Protein AF-A0A357F1V2-F1 (afdb_monomer_lite)

Radius of gyration: 38.4 Å; chains: 1; bounding box: 75×59×125 Å

pLDDT: mean 77.42, std 19.83, range [32.62, 97.44]

Secondary structure (DSSP, 8-state):
--------------TTTTTHHHHHTSSS---------PPPPP-PPP--PPPP------SSPPPPPTT-PPP-PPPPPSS-TT--TT------HHHHHHHHHHH-HHHHHHHHHHHHHHHHHHHHHGGGSPEEEEEEEEEEEEEE---TTS--SSSEEEEEEEEEEEEEEEE-SSTT-EEEEEEEEEEEEE--TT-SS-SB--EEEEEEEE--SSTTSS--HHHHHHHHHHHHHHHHHHHHHHHHHHHH-

Foldseek 3Di:
DDDDDDPDDDDDDDPPVPVVVVVVVPPPDDDDDDDDDDDPDDPDDDPPPPPPDPPPDPPDDDPDPVDDDDDPDPDPDPPDPPDDPPDDDDDDLVRVLVVLCVPDVVLVVLVVQLVVLVVQLVVLVCQQPKDKDKDWDKDWDWAFDPDPQQQDDPRIKIKIKTKIKIKIWGFDPAQGKIWIKMKIWMFMAMSRRPPPDGGDIDIDIDIDMGGDDPPCRVPDPSVVSSVVSVVSSVVSVVVSVVVSVVSSD

Structure (mmCIF, N/CA/C/O backbone):
data_AF-A0A357F1V2-F1
#
_entry.id   AF-A0A357F1V2-F1
#
loop_
_atom_site.group_PDB
_atom_site.id
_atom_site.type_symbol
_atom_site.label_atom_id
_atom_site.label_alt_id
_atom_site.label_comp_id
_atom_site.label_asym_id
_atom_site.label_entity_id
_atom_site.label_seq_id
_atom_site.pdbx_PDB_ins_code
_atom_site.Cartn_x
_atom_site.Cartn_y
_atom_site.Cartn_z
_atom_site.occupancy
_atom_site.B_iso_or_equiv
_atom_site.auth_seq_id
_atom_site.auth_comp_id
_atom_site.auth_asym_id
_atom_site.auth_atom_id
_atom_site.pdbx_PDB_model_num
ATOM 1 N N . MET A 1 1 ? 0.095 28.019 -43.924 1.00 42.03 1 MET A N 1
ATOM 2 C CA . MET A 1 1 ? 0.275 26.608 -43.523 1.00 42.03 1 MET A CA 1
ATOM 3 C C . MET A 1 1 ? -0.212 26.473 -42.080 1.00 42.03 1 MET A C 1
ATOM 5 O O . MET A 1 1 ? 0.588 26.512 -41.161 1.00 42.03 1 MET A O 1
ATOM 9 N N . VAL A 1 2 ? -1.536 26.473 -41.878 1.00 40.53 2 VAL A N 1
ATOM 10 C CA . VAL A 1 2 ? -2.189 26.412 -40.556 1.00 40.53 2 VAL A CA 1
ATOM 11 C C . VAL A 1 2 ? -3.524 25.678 -40.736 1.00 40.53 2 VAL A C 1
ATOM 13 O O . VAL A 1 2 ? -4.413 26.192 -41.403 1.00 40.53 2 VAL A O 1
ATOM 16 N N . TYR A 1 3 ? -3.649 24.481 -40.173 1.00 37.38 3 TYR A N 1
ATOM 17 C CA . TYR A 1 3 ? -4.908 23.755 -39.941 1.00 37.38 3 TYR A CA 1
ATOM 18 C C . TYR A 1 3 ? -4.890 23.480 -38.426 1.00 37.38 3 TYR A C 1
ATOM 20 O O . TYR A 1 3 ? -3.927 22.889 -37.957 1.00 37.38 3 TYR A O 1
ATOM 28 N N . SER A 1 4 ? -5.761 23.981 -37.543 1.00 43.91 4 SER A N 1
ATOM 29 C CA . SER A 1 4 ? -7.217 24.181 -37.575 1.00 43.91 4 SER A CA 1
ATOM 30 C C . SER A 1 4 ? -7.981 22.944 -38.040 1.00 43.91 4 SER A C 1
ATOM 32 O O . SER A 1 4 ? -8.319 22.822 -39.212 1.00 43.91 4 SER A O 1
ATOM 34 N N . SER A 1 5 ? -8.231 22.004 -37.128 1.00 41.50 5 SER A N 1
ATOM 35 C CA . SER A 1 5 ? -9.533 21.338 -36.947 1.00 41.50 5 SER A CA 1
ATOM 36 C C . SER A 1 5 ? -9.419 20.204 -35.92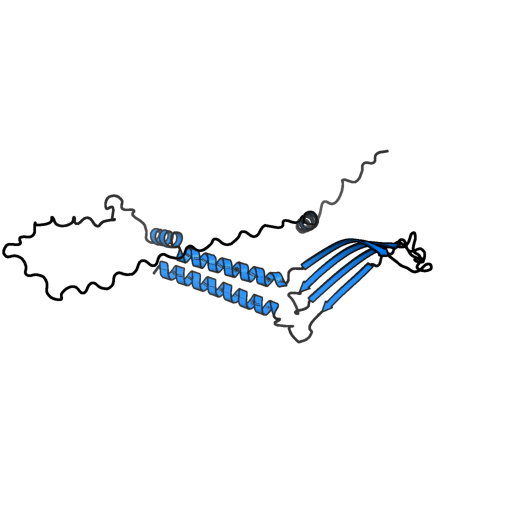2 1.00 41.50 5 SER A C 1
ATOM 38 O O . SER A 1 5 ? -8.334 19.687 -35.684 1.00 41.50 5 SER A O 1
ATOM 40 N N . LEU A 1 6 ? -10.569 19.821 -35.355 1.00 42.22 6 LEU A N 1
ATOM 41 C CA . LEU A 1 6 ? -10.815 18.699 -34.431 1.00 42.22 6 LEU A CA 1
ATOM 42 C C . LEU A 1 6 ? -10.840 19.019 -32.924 1.00 42.22 6 LEU A C 1
ATOM 44 O O . LEU A 1 6 ? -10.509 18.192 -32.085 1.00 42.22 6 LEU A O 1
ATOM 48 N N . LEU A 1 7 ? -11.413 20.174 -32.572 1.00 45.59 7 LEU A N 1
ATOM 49 C CA . LEU A 1 7 ? -12.334 20.256 -31.430 1.00 45.59 7 LEU A CA 1
ATOM 50 C C . LEU A 1 7 ? -13.758 20.048 -31.955 1.00 45.59 7 LEU A C 1
ATOM 52 O O . LEU A 1 7 ? -14.403 21.007 -32.374 1.00 45.59 7 LEU A O 1
ATOM 56 N N . ARG A 1 8 ? -14.234 18.799 -31.974 1.00 40.38 8 ARG A N 1
ATOM 57 C CA . ARG A 1 8 ? -15.660 18.446 -31.867 1.00 40.38 8 ARG A CA 1
ATOM 58 C C . ARG A 1 8 ? -15.818 16.930 -31.808 1.00 40.38 8 ARG A C 1
ATOM 60 O O . ARG A 1 8 ? -15.240 16.212 -32.613 1.00 40.38 8 ARG A O 1
ATOM 67 N N . ASN A 1 9 ? -16.730 16.532 -30.926 1.00 35.47 9 ASN A N 1
ATOM 68 C CA . ASN A 1 9 ? -17.443 15.259 -30.883 1.00 35.47 9 ASN A CA 1
ATOM 69 C C . ASN A 1 9 ? -16.865 14.173 -29.959 1.00 35.47 9 ASN A C 1
ATOM 71 O O . ASN A 1 9 ? -16.081 13.343 -30.387 1.00 35.47 9 ASN A O 1
ATOM 75 N N . THR A 1 10 ? -17.327 14.188 -28.703 1.00 41.84 10 THR A N 1
ATOM 76 C CA . THR A 1 10 ? -17.970 13.046 -28.013 1.00 41.84 10 THR A CA 1
ATOM 77 C C . THR A 1 10 ? -18.583 13.572 -26.711 1.00 41.84 10 THR A C 1
ATOM 79 O O . THR A 1 10 ? -17.999 13.492 -25.632 1.00 41.84 10 THR A O 1
ATOM 82 N N . LEU A 1 11 ? -19.766 14.180 -26.835 1.00 43.84 11 LEU A N 1
ATOM 83 C CA . LEU A 1 11 ? -20.767 14.151 -25.769 1.00 43.84 11 LEU A CA 1
ATOM 84 C C . LEU A 1 11 ? -21.383 12.737 -25.794 1.00 43.84 11 LEU A C 1
ATOM 86 O O . LEU A 1 11 ? -21.492 12.168 -26.875 1.00 43.84 11 LEU A O 1
ATOM 90 N N . PHE A 1 12 ? -21.809 12.227 -24.635 1.00 38.00 12 PHE A N 1
ATOM 91 C CA . PHE A 1 12 ? -22.335 10.874 -24.354 1.00 38.00 12 PHE A CA 1
ATOM 92 C C . PHE A 1 12 ? -21.296 9.809 -23.975 1.00 38.00 12 PHE A C 1
ATOM 94 O O . PHE A 1 12 ? -20.810 9.067 -24.817 1.00 38.00 12 PHE A O 1
ATOM 101 N N . ALA A 1 13 ? -21.032 9.681 -22.669 1.00 34.50 13 ALA A N 1
ATOM 102 C CA . ALA A 1 13 ? -21.352 8.471 -21.897 1.00 34.50 13 ALA A CA 1
ATOM 103 C C . ALA A 1 13 ? -20.704 8.518 -20.502 1.00 34.50 13 ALA A C 1
ATOM 105 O O . ALA A 1 13 ? -19.492 8.641 -20.378 1.00 34.50 13 ALA A O 1
ATOM 106 N N . GLY A 1 14 ? -21.527 8.336 -19.465 1.00 32.62 14 GLY A N 1
ATOM 107 C CA . GLY A 1 14 ? -21.141 7.629 -18.243 1.00 32.62 14 GLY A CA 1
ATOM 108 C C . GLY A 1 14 ? -20.226 8.352 -17.252 1.00 32.62 14 GLY A C 1
ATOM 109 O O . GLY A 1 14 ? -19.086 8.709 -17.527 1.00 32.62 14 GLY A O 1
ATOM 110 N N . HIS A 1 15 ? -20.702 8.446 -16.014 1.00 48.81 15 HIS A N 1
ATOM 111 C CA . HIS A 1 15 ? -20.040 9.010 -14.832 1.00 48.81 15 HIS A CA 1
ATOM 112 C C . HIS A 1 15 ? -18.683 8.351 -14.447 1.00 48.81 15 HIS A C 1
ATOM 114 O O . HIS A 1 15 ? -18.065 8.731 -13.453 1.00 48.81 15 HIS A O 1
ATOM 120 N N . THR A 1 16 ? -18.200 7.391 -15.235 1.00 47.22 16 THR A N 1
ATOM 121 C CA . THR A 1 16 ? -16.986 6.580 -15.061 1.00 47.22 16 THR A CA 1
ATOM 122 C C . THR A 1 16 ? -15.725 7.170 -15.708 1.00 47.22 16 THR A C 1
ATOM 124 O O . THR A 1 16 ? -14.625 6.725 -15.397 1.00 47.22 16 THR A O 1
ATOM 127 N N . GLY A 1 17 ? -15.838 8.203 -16.551 1.00 38.59 17 GLY A N 1
ATOM 128 C CA . GLY A 1 17 ? -14.686 8.820 -17.235 1.00 38.59 17 GLY A CA 1
ATOM 129 C C . GLY A 1 17 ? -13.849 9.793 -16.391 1.00 38.59 17 GLY A C 1
ATOM 130 O O . GLY A 1 17 ? -12.756 10.181 -16.795 1.00 38.59 17 GLY A O 1
ATOM 131 N N . ARG A 1 18 ? -14.325 10.196 -15.205 1.00 44.50 18 ARG A N 1
ATOM 132 C CA . ARG A 1 18 ? -13.647 11.214 -14.375 1.00 44.50 18 ARG A CA 1
ATOM 133 C C . ARG A 1 18 ? -12.531 10.661 -13.481 1.00 44.50 18 ARG A C 1
ATOM 135 O O . ARG A 1 18 ? -11.679 11.429 -13.055 1.00 44.50 18 ARG A O 1
ATOM 142 N N . PHE A 1 19 ? -12.490 9.349 -13.244 1.00 40.72 19 PHE A N 1
ATOM 143 C CA . PHE A 1 19 ? -11.453 8.719 -12.412 1.00 40.72 19 PHE A CA 1
ATOM 144 C C . PHE A 1 19 ? -10.166 8.381 -13.177 1.00 40.72 19 PHE A C 1
ATOM 146 O O . PHE A 1 19 ? -9.096 8.310 -12.580 1.00 40.72 19 PHE A O 1
ATOM 153 N N . LEU A 1 20 ? -10.245 8.223 -14.500 1.00 41.66 20 LEU A N 1
ATOM 154 C CA . LEU A 1 20 ? -9.112 7.787 -15.322 1.00 41.66 20 LEU A CA 1
ATOM 155 C C . LEU A 1 20 ? -8.152 8.942 -15.668 1.00 41.66 20 LEU A C 1
ATOM 157 O O . LEU A 1 20 ? -6.959 8.726 -15.856 1.00 41.66 20 LEU A O 1
ATOM 161 N N . VAL A 1 21 ? -8.642 10.186 -15.655 1.00 42.34 21 VAL A N 1
ATOM 162 C CA . VAL A 1 21 ? -7.828 11.383 -15.939 1.00 42.34 21 VAL A CA 1
ATOM 163 C C . VAL A 1 21 ? -6.921 11.770 -14.758 1.00 42.34 21 VAL A C 1
ATOM 165 O O . VAL A 1 21 ? -5.885 12.394 -14.962 1.00 42.34 21 VAL A O 1
ATOM 168 N N . ILE A 1 22 ? -7.237 11.343 -13.530 1.00 45.59 22 ILE A N 1
ATOM 169 C CA . ILE A 1 22 ? -6.428 11.676 -12.342 1.00 45.59 22 ILE A CA 1
ATOM 170 C C . ILE A 1 22 ? -5.183 10.774 -12.229 1.00 45.59 22 ILE A C 1
ATOM 172 O O . ILE A 1 22 ? -4.148 11.216 -11.740 1.00 45.59 22 ILE A O 1
ATOM 176 N N . ILE A 1 23 ? -5.227 9.545 -12.756 1.00 48.44 23 ILE A N 1
ATOM 177 C CA . ILE A 1 23 ? -4.092 8.602 -12.699 1.00 48.44 23 ILE A CA 1
ATOM 178 C C . ILE A 1 23 ? -2.996 8.974 -13.715 1.00 48.44 23 ILE A C 1
ATOM 180 O O . ILE A 1 23 ? -1.815 8.769 -13.453 1.00 48.44 23 ILE A O 1
ATOM 184 N N . ALA A 1 24 ? -3.359 9.597 -14.841 1.00 40.75 24 ALA A N 1
ATOM 185 C CA . ALA A 1 24 ? -2.398 10.037 -15.857 1.00 40.75 24 ALA A CA 1
ATOM 186 C C . ALA A 1 24 ? -1.630 11.321 -15.476 1.00 40.75 24 ALA A C 1
ATOM 188 O O . ALA A 1 24 ? -0.564 11.578 -16.027 1.00 40.75 24 ALA A O 1
ATOM 189 N N . ALA A 1 25 ? -2.131 12.110 -14.518 1.00 40.16 25 ALA A N 1
ATOM 190 C CA . ALA A 1 25 ? -1.500 13.360 -14.083 1.00 40.16 25 ALA A CA 1
ATOM 191 C C . ALA A 1 25 ? -0.536 13.200 -12.888 1.00 40.16 25 ALA A C 1
ATOM 193 O O . ALA A 1 25 ? 0.113 14.170 -12.506 1.00 40.16 25 ALA A O 1
ATOM 194 N N . LEU A 1 26 ? -0.409 11.999 -12.304 1.00 38.72 26 LEU A N 1
ATOM 195 C CA . LEU A 1 26 ? 0.427 11.761 -11.115 1.00 38.72 26 LEU A CA 1
ATOM 196 C C . LEU A 1 26 ? 1.794 11.119 -11.418 1.00 38.72 26 LEU A C 1
ATOM 198 O O . LEU A 1 26 ? 2.562 10.839 -10.503 1.00 38.72 26 LEU A O 1
ATOM 202 N N . PHE A 1 27 ? 2.122 10.909 -12.695 1.00 45.75 27 PHE A N 1
ATOM 203 C CA . PHE A 1 27 ? 3.381 10.287 -13.130 1.00 45.75 27 PHE A CA 1
ATOM 204 C C . PHE A 1 27 ? 4.518 11.281 -13.414 1.00 45.75 27 PHE A C 1
ATOM 206 O O . PHE A 1 27 ? 5.532 10.912 -14.001 1.00 45.75 27 PHE A O 1
ATOM 213 N N . LEU A 1 28 ? 4.387 12.536 -12.976 1.00 44.56 28 LEU A N 1
ATOM 214 C CA . LEU A 1 28 ? 5.384 13.571 -13.237 1.00 44.56 28 LEU A CA 1
ATOM 215 C C . LEU A 1 28 ? 5.653 14.448 -12.006 1.00 44.56 28 LEU A C 1
ATOM 217 O O . LEU A 1 28 ? 5.418 15.643 -12.065 1.00 44.56 28 LEU A O 1
ATOM 221 N N . PHE A 1 29 ? 6.115 13.865 -10.894 1.00 40.34 29 PHE A N 1
ATOM 222 C CA . PHE A 1 29 ? 6.989 14.537 -9.912 1.00 40.34 29 PHE A CA 1
ATOM 223 C C . PHE A 1 29 ? 7.408 13.538 -8.817 1.00 40.34 29 PHE A C 1
ATOM 225 O O . PHE A 1 29 ? 6.705 13.336 -7.833 1.00 40.34 29 PHE A O 1
ATOM 232 N N . ALA A 1 30 ? 8.565 12.900 -8.975 1.00 35.72 30 ALA A N 1
ATOM 233 C CA . ALA A 1 30 ? 9.243 12.207 -7.880 1.00 35.72 30 ALA A CA 1
ATOM 234 C C . ALA A 1 30 ? 10.705 12.662 -7.871 1.00 35.72 30 ALA A C 1
ATOM 236 O O . ALA A 1 30 ? 11.612 11.935 -8.266 1.00 35.72 30 ALA A O 1
ATOM 237 N N . ALA A 1 31 ? 10.906 13.925 -7.490 1.00 39.91 31 ALA A N 1
ATOM 238 C CA . ALA A 1 31 ? 12.213 14.458 -7.146 1.00 39.91 31 ALA A CA 1
ATOM 239 C C . ALA A 1 31 ? 12.464 14.201 -5.654 1.00 39.91 31 ALA A C 1
ATOM 241 O O . ALA A 1 31 ? 11.630 14.489 -4.797 1.00 39.91 31 ALA A O 1
ATOM 242 N N . SER A 1 32 ? 13.621 13.615 -5.386 1.00 39.88 32 SER A N 1
ATOM 243 C CA . SER A 1 32 ? 14.199 13.271 -4.092 1.00 39.88 32 SER A CA 1
ATOM 244 C C . SER A 1 32 ? 14.123 14.390 -3.046 1.00 39.88 32 SER A C 1
ATOM 246 O O . SER A 1 32 ? 14.655 15.477 -3.264 1.00 39.88 32 SER A O 1
ATOM 248 N N . ALA A 1 33 ? 13.585 14.066 -1.869 1.00 37.00 33 ALA A N 1
ATOM 249 C CA . ALA A 1 33 ? 13.825 14.795 -0.629 1.00 37.00 33 ALA A CA 1
ATOM 250 C C . ALA A 1 33 ? 14.481 13.834 0.374 1.00 37.00 33 ALA A C 1
ATOM 252 O O . ALA A 1 33 ? 13.830 12.949 0.927 1.00 37.00 33 ALA A O 1
ATOM 253 N N . VAL A 1 34 ? 15.793 13.983 0.567 1.00 39.53 34 VAL A N 1
ATOM 254 C CA . VAL A 1 34 ? 16.507 13.389 1.701 1.00 39.53 34 VAL A CA 1
ATOM 255 C C . VAL A 1 34 ? 16.239 14.302 2.890 1.00 39.53 34 VAL A C 1
ATOM 257 O O . VAL A 1 34 ? 16.746 15.420 2.942 1.00 39.53 34 VAL A O 1
ATOM 260 N N . PHE A 1 35 ? 15.401 13.851 3.819 1.00 40.81 35 PHE A N 1
ATOM 261 C CA . PHE A 1 35 ? 15.221 14.532 5.094 1.00 40.81 35 PHE A CA 1
ATOM 262 C C . PHE A 1 35 ? 16.380 14.161 6.018 1.00 40.81 35 PHE A C 1
ATOM 264 O O . PHE A 1 35 ? 16.658 12.982 6.240 1.00 40.81 35 PHE A O 1
ATOM 271 N N . ALA A 1 36 ? 17.066 15.182 6.530 1.00 37.47 36 ALA A N 1
ATOM 272 C CA . ALA A 1 36 ? 18.022 15.035 7.612 1.00 37.47 36 ALA A CA 1
ATOM 273 C C . ALA A 1 36 ? 17.306 14.441 8.833 1.00 37.47 36 ALA A C 1
ATOM 275 O O . ALA A 1 36 ? 16.226 14.887 9.219 1.00 37.47 36 ALA A O 1
ATOM 276 N N . GLN A 1 37 ? 17.900 13.401 9.405 1.00 39.81 37 GLN A N 1
ATOM 277 C CA . GLN A 1 37 ? 17.419 12.763 10.617 1.00 39.81 37 GLN A CA 1
ATOM 278 C C . GLN A 1 37 ? 17.752 13.673 11.802 1.00 39.81 37 GLN A C 1
ATOM 280 O O . GLN A 1 37 ? 18.914 13.772 12.197 1.00 39.81 37 GLN A O 1
ATOM 285 N N . ASP A 1 38 ? 16.736 14.349 12.342 1.00 41.00 38 ASP A N 1
ATOM 286 C CA . ASP A 1 38 ? 16.851 15.052 13.618 1.00 41.00 38 ASP A CA 1
ATOM 287 C C . ASP A 1 38 ? 17.245 14.047 14.703 1.00 41.00 38 ASP A C 1
ATOM 289 O O . ASP A 1 38 ? 16.640 12.980 14.866 1.00 41.00 38 ASP A O 1
ATOM 293 N N . THR A 1 39 ? 18.310 14.374 15.428 1.00 51.50 39 THR A N 1
ATOM 294 C CA . THR A 1 39 ? 18.765 13.589 16.566 1.00 51.50 39 THR A CA 1
ATOM 295 C C . THR A 1 39 ? 17.697 13.627 17.665 1.00 51.50 39 THR A C 1
ATOM 297 O O . THR A 1 39 ? 17.143 14.687 17.963 1.00 51.50 39 THR A O 1
ATOM 300 N N . PRO A 1 40 ? 17.371 12.484 18.295 1.00 59.28 40 PRO A N 1
ATOM 301 C CA . PRO A 1 40 ? 16.406 12.466 19.385 1.00 59.28 40 PRO A CA 1
ATOM 302 C C . PRO A 1 40 ? 16.907 13.341 20.549 1.00 59.28 40 PRO A C 1
ATOM 304 O O . PRO A 1 40 ? 18.102 13.312 20.861 1.00 59.28 40 PRO A O 1
ATOM 307 N N . PRO A 1 41 ? 16.028 14.106 21.224 1.00 57.25 41 PRO A N 1
ATOM 308 C CA . PRO A 1 41 ? 16.438 14.940 22.344 1.00 57.25 41 PRO A CA 1
ATOM 309 C C . PRO A 1 41 ? 16.995 14.072 23.476 1.00 57.25 41 PRO A C 1
ATOM 311 O O . PRO A 1 41 ? 16.364 13.114 23.929 1.00 57.25 41 PRO A O 1
ATOM 314 N N . VAL A 1 42 ? 18.187 14.433 23.955 1.00 55.78 42 VAL A N 1
ATOM 315 C CA . VAL A 1 42 ? 18.814 13.827 25.133 1.00 55.78 42 VAL A CA 1
ATOM 316 C C . VAL A 1 42 ? 17.877 14.003 26.329 1.00 55.78 42 VAL A C 1
ATOM 318 O O . VAL A 1 42 ? 17.600 15.121 26.770 1.00 55.78 42 VAL A O 1
ATOM 321 N N . ARG A 1 43 ? 17.386 12.886 26.871 1.00 52.09 43 ARG A N 1
ATOM 322 C CA . ARG A 1 43 ? 16.616 12.851 28.116 1.00 52.09 43 ARG A CA 1
ATOM 323 C C . ARG A 1 43 ? 17.520 13.343 29.249 1.00 52.09 43 ARG A C 1
ATOM 325 O O . ARG A 1 43 ? 18.436 12.631 29.653 1.00 52.09 43 ARG A O 1
ATOM 332 N N . LYS A 1 44 ? 17.274 14.554 29.762 1.00 51.69 44 LYS A N 1
ATOM 333 C CA . LYS A 1 44 ? 17.886 15.015 31.018 1.00 51.69 44 LYS A CA 1
ATOM 334 C C . LYS A 1 44 ? 17.572 13.973 32.104 1.00 51.69 44 LYS A C 1
ATOM 336 O O . LYS A 1 44 ? 16.404 13.590 32.220 1.00 51.69 44 LYS A O 1
ATOM 341 N N . PRO A 1 45 ? 18.565 13.477 32.863 1.00 49.22 45 PRO A N 1
ATOM 342 C CA . PRO A 1 45 ? 18.297 12.546 33.948 1.00 49.22 45 PRO A CA 1
ATOM 343 C C . PRO A 1 45 ? 17.344 13.203 34.949 1.00 49.22 45 PRO A C 1
ATOM 345 O O . PRO A 1 45 ? 17.511 14.369 35.310 1.00 49.22 45 PRO A O 1
ATOM 348 N N . ALA A 1 46 ? 16.315 12.459 35.353 1.00 54.44 46 ALA A N 1
ATOM 349 C CA . ALA A 1 46 ? 15.416 12.876 36.413 1.00 54.44 46 ALA A CA 1
ATOM 350 C C . ALA A 1 46 ? 16.243 13.095 37.686 1.00 54.44 46 ALA A C 1
ATOM 352 O O . ALA A 1 46 ? 16.955 12.192 38.126 1.00 54.44 46 ALA A O 1
ATOM 353 N N . VAL A 1 47 ? 16.159 14.294 38.263 1.00 54.50 47 VAL A N 1
ATOM 354 C CA . VAL A 1 47 ? 16.648 14.538 39.619 1.00 54.50 47 VAL A CA 1
ATOM 355 C C . VAL A 1 47 ? 15.774 13.694 40.536 1.00 54.50 47 VAL A C 1
ATOM 357 O O . VAL A 1 47 ? 14.592 13.979 40.718 1.00 54.50 47 VAL A O 1
ATOM 360 N N . VAL A 1 48 ? 16.347 12.617 41.065 1.00 53.38 48 VAL A N 1
ATOM 361 C CA . VAL A 1 48 ? 15.760 11.887 42.183 1.00 53.38 48 VAL A CA 1
ATOM 362 C C . VAL A 1 48 ? 15.858 12.829 43.372 1.00 53.38 48 VAL A C 1
ATOM 364 O O . VAL A 1 48 ? 16.930 13.002 43.945 1.00 53.38 48 VAL A O 1
ATOM 367 N N . ILE A 1 49 ? 14.756 13.498 43.703 1.00 57.03 49 ILE A N 1
ATOM 368 C CA . ILE A 1 49 ? 14.620 14.107 45.022 1.00 57.03 49 ILE A CA 1
ATOM 369 C C . ILE A 1 49 ? 14.570 12.913 45.981 1.00 57.03 49 ILE A C 1
ATOM 371 O O . ILE A 1 49 ? 13.662 12.089 45.833 1.00 57.03 49 ILE A O 1
ATOM 375 N N . PRO A 1 50 ? 15.539 12.738 46.897 1.00 55.81 50 PRO A N 1
ATOM 376 C CA . PRO A 1 50 ? 15.416 11.697 47.899 1.00 55.81 50 PRO A CA 1
ATOM 377 C C . PRO A 1 50 ? 14.134 11.972 48.682 1.00 55.81 50 PRO A C 1
ATOM 379 O O . PRO A 1 50 ? 13.950 13.061 49.228 1.00 55.81 50 PRO A O 1
ATOM 382 N N . THR A 1 51 ? 13.232 10.993 48.703 1.00 56.81 51 THR A N 1
ATOM 383 C CA . THR A 1 51 ? 12.178 10.932 49.711 1.00 56.81 51 THR A CA 1
ATOM 384 C C . THR A 1 51 ? 12.875 11.092 51.062 1.00 56.81 51 THR A C 1
ATOM 386 O O . THR A 1 51 ? 13.779 10.298 51.340 1.00 56.81 51 THR A O 1
ATOM 389 N N . PRO A 1 52 ? 12.561 12.122 51.870 1.00 58.56 52 PRO A N 1
ATOM 390 C CA . PRO A 1 52 ? 13.129 12.194 53.204 1.00 58.56 52 PRO A CA 1
ATOM 391 C C . PRO A 1 52 ? 12.745 10.902 53.924 1.00 58.56 52 PRO A C 1
ATOM 393 O O . PRO A 1 52 ? 11.586 10.483 53.873 1.00 58.56 52 PRO A O 1
ATOM 396 N N . SER A 1 53 ? 13.732 10.244 54.532 1.00 57.12 53 SER A N 1
ATOM 397 C CA . SER A 1 53 ? 13.506 9.123 55.442 1.00 57.12 53 SER A CA 1
ATOM 398 C C . SER A 1 53 ? 12.376 9.489 56.410 1.00 57.12 53 SER A C 1
ATOM 400 O O . SER A 1 53 ? 12.306 10.661 56.801 1.00 57.12 53 SER A O 1
ATOM 402 N N . PRO A 1 54 ? 11.498 8.548 56.806 1.00 55.53 54 PRO A N 1
ATOM 403 C CA . PRO A 1 54 ? 10.513 8.820 57.841 1.00 55.53 54 PRO A CA 1
ATOM 404 C C . PRO A 1 54 ? 11.254 9.398 59.044 1.00 55.53 54 PRO A C 1
ATOM 406 O O . PRO A 1 54 ? 12.158 8.765 59.587 1.00 55.53 54 PRO A O 1
ATOM 409 N N . VAL A 1 55 ? 10.944 10.644 59.390 1.00 58.28 55 VAL A N 1
ATOM 410 C CA . VAL A 1 55 ? 11.346 11.190 60.678 1.00 58.28 55 VAL A CA 1
ATOM 411 C C . VAL A 1 55 ? 10.588 10.342 61.689 1.00 58.28 55 VAL A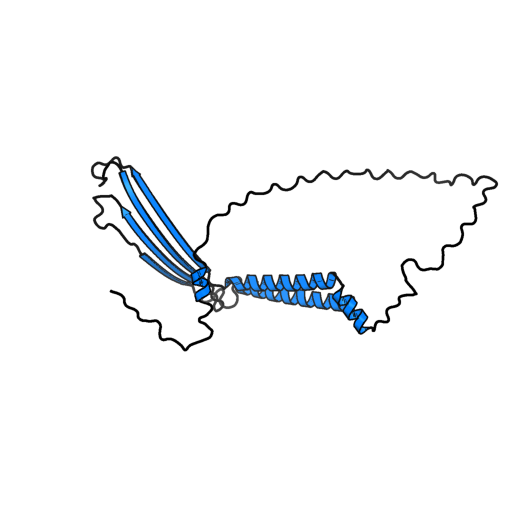 C 1
ATOM 413 O O . VAL A 1 55 ? 9.359 10.404 61.708 1.00 58.28 55 VAL A O 1
ATOM 416 N N . ASP A 1 56 ? 11.299 9.517 62.460 1.00 61.28 56 ASP A N 1
ATOM 417 C CA . ASP A 1 56 ? 10.741 8.891 63.657 1.00 61.28 56 ASP A CA 1
ATOM 418 C C . ASP A 1 56 ? 10.279 10.031 64.563 1.00 61.28 56 ASP A C 1
ATOM 420 O O . ASP A 1 56 ? 11.073 10.731 65.198 1.00 61.28 56 ASP A O 1
ATOM 424 N N . LEU A 1 57 ? 8.974 10.288 64.533 1.00 60.88 57 LEU A N 1
ATOM 425 C CA . LEU A 1 57 ? 8.331 11.166 65.488 1.00 60.88 57 LEU A CA 1
ATOM 426 C C . LEU A 1 57 ? 8.454 10.465 66.847 1.00 60.88 57 LEU A C 1
ATOM 428 O O . LEU A 1 57 ? 8.094 9.289 66.932 1.00 60.88 57 LEU A O 1
ATOM 432 N N . PRO A 1 58 ? 8.958 11.135 67.898 1.00 61.97 58 PRO A N 1
ATOM 433 C CA . PRO A 1 58 ? 8.899 10.576 69.237 1.00 61.97 58 PRO A CA 1
ATOM 434 C C . PRO A 1 58 ? 7.454 10.154 69.530 1.00 61.97 58 PRO A C 1
ATOM 436 O O . PRO A 1 58 ? 6.524 10.932 69.322 1.00 61.97 58 PRO A O 1
ATOM 439 N N . GLU A 1 59 ? 7.276 8.918 69.990 1.00 61.72 59 GLU A N 1
ATOM 440 C CA . GLU A 1 59 ? 5.973 8.271 70.215 1.00 61.72 59 GLU A CA 1
ATOM 441 C C . GLU A 1 59 ? 5.182 8.901 71.384 1.00 61.72 59 GLU A C 1
ATOM 443 O O . GLU A 1 59 ? 4.062 8.498 71.688 1.00 61.72 59 GLU A O 1
ATOM 448 N N . GLU A 1 60 ? 5.740 9.939 72.014 1.00 62.72 60 GLU A N 1
ATOM 449 C CA . GLU A 1 60 ? 5.142 10.669 73.121 1.00 62.72 60 GLU A CA 1
ATOM 450 C C . GLU A 1 60 ? 5.029 12.162 72.757 1.00 62.72 60 GLU A C 1
ATOM 452 O O . GLU A 1 60 ? 6.048 12.811 72.479 1.00 62.72 60 GLU A O 1
ATOM 457 N N . PRO A 1 61 ? 3.809 12.738 72.708 1.00 64.81 61 PRO A N 1
ATOM 458 C CA . PRO A 1 61 ? 3.658 14.166 72.466 1.00 64.81 61 PRO A CA 1
ATOM 459 C C . PRO A 1 61 ? 4.366 14.941 73.588 1.00 64.81 61 PRO A C 1
ATOM 461 O O . PRO A 1 61 ? 4.248 14.557 74.755 1.00 64.81 61 PRO A O 1
ATOM 464 N N . PRO A 1 62 ? 5.091 16.036 73.279 1.00 69.25 62 PRO A N 1
ATOM 465 C CA . PRO A 1 62 ? 5.717 16.845 74.316 1.00 69.25 62 PRO A CA 1
ATOM 466 C C . PRO A 1 62 ? 4.643 17.303 75.313 1.00 69.25 62 PRO A C 1
ATOM 468 O O . PRO A 1 62 ? 3.529 17.634 74.888 1.00 69.25 62 PRO A O 1
ATOM 471 N N . PRO A 1 63 ? 4.937 17.321 76.625 1.00 71.75 63 PRO A N 1
ATOM 472 C CA . PRO A 1 63 ? 3.958 17.715 77.624 1.00 71.75 63 PRO A CA 1
ATOM 473 C C . PRO A 1 63 ? 3.431 19.110 77.286 1.00 71.75 63 PRO A C 1
ATOM 475 O O . PRO A 1 63 ? 4.204 20.054 77.107 1.00 71.75 63 PRO A O 1
ATOM 478 N N . VAL A 1 64 ? 2.106 19.224 77.164 1.00 62.16 64 VAL A N 1
ATOM 479 C CA . VAL A 1 64 ? 1.423 20.503 76.955 1.00 62.16 64 VAL A CA 1
ATOM 480 C C . VAL A 1 64 ? 1.861 21.442 78.076 1.00 62.16 64 VAL A C 1
ATOM 482 O O . VAL A 1 64 ? 1.740 21.099 79.254 1.00 62.16 64 VAL A O 1
ATOM 485 N N . ALA A 1 65 ? 2.416 22.601 77.716 1.00 62.78 65 ALA A N 1
ATOM 486 C CA . ALA A 1 65 ? 2.867 23.580 78.695 1.00 62.78 65 ALA A CA 1
ATOM 487 C C . ALA A 1 65 ? 1.708 23.925 79.653 1.00 62.78 65 ALA A C 1
ATOM 489 O O . ALA A 1 65 ? 0.588 24.153 79.178 1.00 62.78 65 ALA A O 1
ATOM 490 N N . PRO A 1 66 ? 1.936 23.985 80.980 1.00 59.88 66 PRO A N 1
ATOM 491 C CA . PRO A 1 66 ? 0.907 24.447 81.901 1.00 59.88 66 PRO A CA 1
ATOM 492 C C . PRO A 1 66 ? 0.516 25.876 81.494 1.00 59.88 66 PRO A C 1
ATOM 494 O O . PRO A 1 66 ? 1.376 26.756 81.497 1.00 59.88 66 PRO A O 1
ATOM 497 N N . ASN A 1 67 ? -0.757 26.080 81.128 1.00 63.66 67 ASN A N 1
ATOM 498 C CA . ASN A 1 67 ? -1.379 27.325 80.624 1.00 63.66 67 ASN A CA 1
ATOM 499 C C . ASN A 1 67 ? -1.401 27.548 79.094 1.00 63.66 67 ASN A C 1
ATOM 501 O O . ASN A 1 67 ? -1.509 28.690 78.651 1.00 63.66 67 ASN A O 1
ATOM 505 N N . PHE A 1 68 ? -1.341 26.502 78.263 1.00 65.06 68 PHE A N 1
ATOM 506 C CA . PHE A 1 68 ? -1.639 26.655 76.832 1.00 65.06 68 PHE A CA 1
ATOM 507 C C . PHE A 1 68 ? -3.152 26.840 76.586 1.00 65.06 68 PHE A C 1
ATOM 509 O O . PHE A 1 68 ? -3.914 25.875 76.636 1.00 65.06 68 PHE A O 1
ATOM 516 N N . GLU A 1 69 ? -3.585 28.068 76.292 1.00 71.56 69 GLU A N 1
ATOM 517 C CA . GLU A 1 69 ? -4.884 28.360 75.672 1.00 71.56 69 GLU A CA 1
ATOM 518 C C . GLU A 1 69 ? -4.688 28.536 74.161 1.00 71.56 69 GLU A C 1
ATOM 520 O O . GLU A 1 69 ? -3.857 29.326 73.715 1.00 71.56 69 GLU A O 1
ATOM 525 N N . ALA A 1 70 ? -5.435 27.779 73.357 1.00 67.31 70 ALA A N 1
ATOM 526 C CA . ALA A 1 70 ? -5.446 27.963 71.913 1.00 67.31 70 ALA A CA 1
ATOM 527 C C . ALA A 1 70 ? -6.368 29.135 71.557 1.00 67.31 70 ALA A C 1
ATOM 529 O O . ALA A 1 70 ? -7.544 29.113 71.924 1.00 67.31 70 ALA A O 1
ATOM 530 N N . ASP A 1 71 ? -5.869 30.111 70.793 1.00 73.44 71 ASP A N 1
ATOM 531 C CA . ASP A 1 71 ? -6.716 31.160 70.222 1.00 73.44 71 ASP A CA 1
ATOM 532 C C . ASP A 1 71 ? -7.886 30.519 69.461 1.00 73.44 71 ASP A C 1
ATOM 534 O O . ASP A 1 71 ? -7.688 29.665 68.584 1.00 73.44 71 ASP A O 1
ATOM 538 N N . LEU A 1 72 ? -9.115 30.924 69.797 1.00 70.25 72 LEU A N 1
ATOM 539 C CA . LEU A 1 72 ? -10.325 30.455 69.128 1.00 70.25 72 LEU A CA 1
ATOM 540 C C . LEU A 1 72 ? -10.282 30.894 67.663 1.00 70.25 72 LEU A C 1
ATOM 542 O O . LEU A 1 72 ? -10.601 32.032 67.319 1.00 70.25 72 LEU A O 1
ATOM 546 N N . ARG A 1 73 ? -9.880 29.977 66.781 1.00 70.94 73 ARG A N 1
ATOM 547 C CA . ARG A 1 73 ? -9.956 30.202 65.338 1.00 70.94 73 ARG A CA 1
ATOM 548 C C . ARG A 1 73 ? -11.435 30.322 64.957 1.00 70.94 73 ARG A C 1
ATOM 550 O O . ARG A 1 73 ? -12.219 29.455 65.353 1.00 70.94 73 ARG A O 1
ATOM 557 N N . PRO A 1 74 ? -11.836 31.359 64.202 1.00 74.81 74 PRO A N 1
ATOM 558 C CA . PRO A 1 74 ? -13.206 31.468 63.728 1.00 74.81 74 PRO A CA 1
ATOM 559 C C . PRO A 1 74 ? -13.559 30.236 62.889 1.00 74.81 74 PRO A C 1
ATOM 561 O O . PRO A 1 74 ? -12.727 29.724 62.134 1.00 74.81 74 PRO A O 1
ATOM 564 N N . LEU A 1 75 ? -14.788 29.743 63.056 1.00 72.50 75 LEU A N 1
ATOM 565 C CA . LEU A 1 75 ? -15.280 28.591 62.307 1.00 72.50 75 LEU A CA 1
ATOM 566 C C . LEU A 1 75 ? -15.181 28.875 60.796 1.00 72.50 75 LEU A C 1
ATOM 568 O O . LEU A 1 75 ? -15.491 29.994 60.374 1.00 72.50 75 LEU A O 1
ATOM 572 N N . PRO A 1 76 ? -14.759 27.894 59.977 1.00 70.50 76 PRO A N 1
ATOM 573 C CA . PRO A 1 76 ? -14.751 28.051 58.527 1.00 70.50 76 PRO A CA 1
ATOM 574 C C . PRO A 1 76 ? -16.168 28.375 58.033 1.00 70.50 76 PRO A C 1
ATOM 576 O O . PRO A 1 76 ? -17.148 27.842 58.561 1.00 70.50 76 PRO A O 1
ATOM 579 N N . SER A 1 77 ? -16.289 29.264 57.043 1.00 68.31 77 SER A N 1
ATOM 580 C CA . SER A 1 77 ? -17.588 29.621 56.469 1.00 68.31 77 SER A CA 1
ATOM 581 C C . SER A 1 77 ? -18.288 28.370 55.926 1.00 68.31 77 SER A C 1
ATOM 583 O O . SER A 1 77 ? -17.666 27.502 55.318 1.00 68.31 77 SER A O 1
ATOM 585 N N . ALA A 1 78 ? -19.605 28.276 56.127 1.00 65.06 78 ALA A N 1
ATOM 586 C CA . ALA A 1 78 ? -20.432 27.178 55.611 1.00 65.06 78 ALA A CA 1
ATOM 587 C C . ALA A 1 78 ? -20.620 27.223 54.078 1.00 65.06 78 ALA A C 1
ATOM 589 O O . ALA A 1 78 ? -21.399 26.452 53.516 1.00 65.06 78 ALA A O 1
ATOM 590 N N . GLU A 1 79 ? -19.933 28.140 53.398 1.00 66.88 79 GLU A N 1
ATOM 591 C CA . GLU A 1 79 ? -19.944 28.247 51.951 1.00 66.88 79 GLU A CA 1
ATOM 592 C C . GLU A 1 79 ? -19.126 27.097 51.365 1.00 66.88 79 GLU A C 1
ATOM 594 O O . GLU A 1 79 ? -17.930 26.937 51.623 1.00 66.88 79 GLU A O 1
ATOM 599 N N . ARG A 1 80 ? -19.799 26.246 50.591 1.00 62.56 80 ARG A N 1
ATOM 600 C CA . ARG A 1 80 ? -19.154 25.111 49.945 1.00 62.56 80 ARG A CA 1
ATOM 601 C C . ARG A 1 80 ? -18.233 25.644 48.855 1.00 62.56 80 ARG A C 1
ATOM 603 O O . ARG A 1 80 ? -18.695 26.066 47.798 1.00 62.56 80 ARG A O 1
ATOM 610 N N . VAL A 1 81 ? -16.932 25.610 49.126 1.00 68.94 81 VAL A N 1
ATOM 611 C CA . VAL A 1 81 ? -15.887 26.068 48.203 1.00 68.94 81 VAL A CA 1
ATOM 612 C C . VAL A 1 81 ? -16.109 25.437 46.820 1.00 68.94 81 VAL A C 1
ATOM 614 O O . VAL A 1 81 ? -16.122 24.212 46.694 1.00 68.94 81 VAL A O 1
ATOM 617 N N . GLY A 1 82 ? -16.328 26.270 45.798 1.00 65.44 82 GLY A N 1
ATOM 618 C CA . GLY A 1 82 ? -16.540 25.839 44.410 1.00 65.44 82 GLY A CA 1
ATOM 619 C C . GLY A 1 82 ? -17.996 25.670 43.951 1.00 65.44 82 GLY A C 1
ATOM 620 O O . GLY A 1 82 ? -18.200 25.227 42.824 1.00 65.44 82 GLY A O 1
ATOM 621 N N . VAL A 1 83 ? -19.002 26.016 44.766 1.00 69.06 83 VAL A N 1
ATOM 622 C CA . VAL A 1 83 ? -20.415 26.037 44.341 1.00 69.06 83 VAL A CA 1
ATOM 623 C C . VAL A 1 83 ? -20.947 27.466 44.373 1.00 69.06 83 VAL A C 1
ATOM 625 O O . VAL A 1 83 ? -21.222 28.005 45.441 1.00 69.06 83 VAL A O 1
ATOM 628 N N . ASP A 1 84 ? -21.117 28.066 43.194 1.00 69.00 84 ASP A N 1
ATOM 629 C CA . ASP A 1 84 ? -21.740 29.382 43.057 1.00 69.00 84 ASP A CA 1
ATOM 630 C C . ASP A 1 84 ? -23.268 29.246 43.124 1.00 69.00 84 ASP A C 1
ATOM 632 O O . ASP A 1 84 ? -23.934 28.823 42.177 1.00 69.00 84 ASP A O 1
ATOM 636 N N . ILE A 1 85 ? -23.831 29.575 44.286 1.00 68.31 85 ILE A N 1
ATOM 637 C CA . ILE A 1 85 ? -25.273 29.491 44.551 1.00 68.31 85 ILE A CA 1
ATOM 638 C C . ILE A 1 85 ? -26.045 30.564 43.764 1.00 68.31 85 ILE A C 1
ATOM 640 O O . ILE A 1 85 ? -27.251 30.413 43.567 1.00 68.31 85 ILE A O 1
ATOM 644 N N . ALA A 1 86 ? -25.367 31.625 43.303 1.00 70.00 86 ALA A N 1
ATOM 645 C CA . ALA A 1 86 ? -25.972 32.717 42.547 1.00 70.00 86 ALA A CA 1
ATOM 646 C C . ALA A 1 86 ? -26.149 32.384 41.057 1.00 70.00 86 ALA A C 1
ATOM 648 O O . ALA A 1 86 ? -26.960 33.022 40.386 1.00 70.00 86 ALA A O 1
ATOM 649 N N . ASN A 1 87 ? -25.432 31.380 40.543 1.00 71.88 87 ASN A N 1
ATOM 650 C CA . ASN A 1 87 ? -25.395 31.050 39.121 1.00 71.88 87 ASN A CA 1
ATOM 651 C C . ASN A 1 87 ? -25.794 29.585 38.871 1.00 71.88 87 ASN A C 1
ATOM 653 O O . ASN A 1 87 ? -25.017 28.756 38.399 1.00 71.88 87 ASN A O 1
ATOM 657 N N . GLN A 1 88 ? -27.031 29.252 39.241 1.00 71.31 88 GLN A N 1
ATOM 658 C CA . GLN A 1 88 ? -27.605 27.926 39.020 1.00 71.31 88 GLN A CA 1
ATOM 659 C C . GLN A 1 88 ? -28.103 27.806 37.577 1.00 71.31 88 GLN A C 1
ATOM 661 O O . GLN A 1 88 ? -28.936 28.596 37.138 1.00 71.31 88 GLN A O 1
ATOM 666 N N . MET A 1 89 ? -27.622 26.798 36.847 1.00 77.94 89 MET A N 1
ATOM 667 C CA . MET A 1 89 ? -28.102 26.477 35.503 1.00 77.94 89 MET A CA 1
ATOM 668 C C . MET A 1 89 ? -29.171 25.374 35.593 1.00 77.94 89 MET A C 1
ATOM 670 O O . MET A 1 89 ? -28.820 24.219 35.851 1.00 77.94 89 MET A O 1
ATOM 674 N N . PRO A 1 90 ? -30.469 25.689 35.419 1.00 80.12 90 PRO A N 1
ATOM 675 C CA . PRO A 1 90 ? -31.516 24.676 35.415 1.00 80.12 90 PRO A CA 1
ATOM 676 C C . PRO A 1 90 ? -31.436 23.875 34.111 1.00 80.12 90 PRO A C 1
ATOM 678 O O . PRO A 1 90 ? -31.816 24.366 33.053 1.00 80.12 90 PRO A O 1
ATOM 681 N N . ILE A 1 91 ? -30.930 22.646 34.193 1.00 87.38 91 ILE A N 1
ATOM 682 C CA . ILE A 1 91 ? -30.830 21.717 33.060 1.00 87.38 91 ILE A CA 1
ATOM 683 C C . ILE A 1 91 ? -31.857 20.598 33.182 1.00 87.38 91 ILE A C 1
ATOM 685 O O . ILE A 1 91 ? -32.144 20.104 34.275 1.00 87.38 91 ILE A O 1
ATOM 689 N N . THR A 1 92 ? -32.401 20.173 32.044 1.00 92.56 92 THR A N 1
ATOM 690 C CA . THR A 1 92 ? -33.211 18.950 31.985 1.00 92.56 92 THR A CA 1
ATOM 691 C C . THR A 1 92 ? -32.312 17.712 32.055 1.00 92.56 92 THR A C 1
ATOM 693 O O . THR A 1 92 ? -31.121 17.783 31.751 1.00 92.56 92 THR A O 1
ATOM 696 N N . LEU A 1 93 ? -32.869 16.554 32.425 1.00 88.62 93 LEU A N 1
ATOM 697 C CA . LEU A 1 93 ? -32.109 15.295 32.450 1.00 88.62 93 LEU A CA 1
ATOM 698 C C . LEU A 1 93 ? -31.506 14.961 31.075 1.00 88.62 93 LEU A C 1
ATOM 700 O O . LEU A 1 93 ? -30.361 14.527 30.989 1.00 88.62 93 LEU A O 1
ATOM 704 N N . GLU A 1 94 ? -32.255 15.199 29.999 1.00 89.69 94 GLU A N 1
ATOM 705 C CA . GLU A 1 94 ? -31.781 14.979 28.630 1.00 89.69 94 GLU A CA 1
ATOM 706 C C . GLU A 1 94 ? -30.605 15.901 28.281 1.00 89.69 94 GLU A C 1
ATOM 708 O O . GLU A 1 94 ? -29.606 15.451 27.718 1.00 89.69 94 GLU A O 1
ATOM 713 N N . GLU A 1 95 ? -30.679 17.173 28.679 1.00 90.50 95 GLU A N 1
ATOM 714 C CA . GLU A 1 95 ? -29.600 18.141 28.476 1.00 90.50 95 GLU A CA 1
ATOM 715 C C . GLU A 1 95 ? -28.353 17.791 29.298 1.00 90.50 95 GLU A C 1
ATOM 717 O O . GLU A 1 95 ? -27.236 17.877 28.784 1.00 90.50 95 GLU A O 1
ATOM 722 N N . ALA A 1 96 ? -28.533 17.310 30.532 1.00 87.94 96 ALA A N 1
ATOM 723 C CA . ALA A 1 96 ? -27.446 16.817 31.372 1.00 87.94 96 ALA A CA 1
ATOM 724 C C . ALA A 1 96 ? -26.738 15.608 30.734 1.00 87.94 96 ALA A C 1
ATOM 726 O O . ALA A 1 96 ? -25.509 15.582 30.671 1.00 87.94 96 ALA A O 1
ATOM 727 N N . ILE A 1 97 ? -27.496 14.647 30.189 1.00 89.25 97 ILE A N 1
ATOM 728 C CA . ILE A 1 97 ? -26.949 13.480 29.479 1.00 89.25 97 ILE A CA 1
ATOM 729 C C . ILE A 1 97 ? -26.214 13.908 28.205 1.00 89.25 97 ILE A C 1
ATOM 731 O O . ILE A 1 97 ? -25.093 13.462 27.956 1.00 89.25 97 ILE A O 1
ATOM 735 N N . ALA A 1 98 ? -26.811 14.786 27.397 1.00 89.75 98 ALA A N 1
ATOM 736 C CA . ALA A 1 98 ? -26.190 15.270 26.168 1.00 89.75 98 ALA A CA 1
ATOM 737 C C . ALA A 1 98 ? -24.883 16.026 26.452 1.00 89.75 98 ALA A C 1
ATOM 739 O O . ALA A 1 98 ? -23.889 15.830 25.750 1.00 89.75 98 ALA A O 1
ATOM 740 N N . MET A 1 99 ? -24.861 16.856 27.499 1.00 89.38 99 MET A N 1
ATOM 741 C CA . MET A 1 99 ? -23.667 17.581 27.928 1.00 89.38 99 MET A CA 1
ATOM 742 C C . MET A 1 99 ? -22.594 16.634 28.478 1.00 89.38 99 MET A C 1
ATOM 744 O O . MET A 1 99 ? -21.423 16.788 28.129 1.00 89.38 99 MET A O 1
ATOM 748 N N . ALA A 1 100 ? -22.985 15.624 29.262 1.00 89.19 100 ALA A N 1
ATOM 749 C CA . ALA A 1 100 ? -22.077 14.600 29.769 1.00 89.19 100 ALA A CA 1
ATOM 750 C C . ALA A 1 100 ? -21.445 13.789 28.628 1.00 89.19 100 ALA A C 1
ATOM 752 O O . ALA A 1 100 ? -20.226 13.695 28.556 1.00 89.19 100 ALA A O 1
ATOM 753 N N . LEU A 1 101 ? -22.237 13.272 27.683 1.00 89.50 101 LEU A N 1
ATOM 754 C CA . LEU A 1 101 ? -21.728 12.487 26.551 1.00 89.50 101 LEU A CA 1
ATOM 755 C C . LEU A 1 101 ? -20.857 13.306 25.591 1.00 89.50 101 LEU A C 1
ATOM 757 O O . LEU A 1 101 ? -19.936 12.761 24.988 1.00 89.50 101 LEU A O 1
ATOM 761 N N . LYS A 1 102 ? -21.155 14.598 25.419 1.00 90.12 102 LYS A N 1
ATOM 762 C CA . LYS A 1 102 ? -20.403 15.487 24.523 1.00 90.12 102 LYS A CA 1
ATOM 763 C C . LYS A 1 102 ? -19.054 15.913 25.102 1.00 90.12 102 LYS A C 1
ATOM 765 O O . LYS A 1 102 ? -18.127 16.131 24.334 1.00 90.12 102 LYS A O 1
ATOM 770 N N . ASN A 1 103 ? -18.962 16.062 26.422 1.00 90.88 103 ASN A N 1
ATOM 771 C CA . ASN A 1 103 ? -17.765 16.572 27.095 1.00 90.88 103 ASN A CA 1
ATOM 772 C C . ASN A 1 103 ? -16.939 15.466 27.778 1.00 90.88 103 ASN A C 1
ATOM 774 O O . ASN A 1 103 ? -15.988 15.769 28.498 1.00 90.88 103 ASN A O 1
ATOM 778 N N . ASN A 1 104 ? -17.301 14.193 27.591 1.00 93.88 104 ASN A N 1
ATOM 779 C CA . ASN A 1 104 ? -16.591 13.066 28.184 1.00 93.88 104 ASN A CA 1
ATOM 780 C C . ASN A 1 104 ? -15.456 12.576 27.261 1.00 93.88 104 ASN A C 1
ATOM 782 O O . ASN A 1 104 ? -15.693 12.077 26.160 1.00 93.88 104 ASN A O 1
ATOM 786 N N . ASN A 1 105 ? -14.218 12.676 27.755 1.00 94.25 105 ASN A N 1
ATOM 787 C CA . ASN A 1 105 ? -13.014 12.265 27.026 1.00 94.25 105 ASN A CA 1
ATOM 788 C C . ASN A 1 105 ? -12.945 10.750 26.754 1.00 94.25 105 ASN A C 1
ATOM 790 O O . ASN A 1 105 ? -12.339 10.347 25.762 1.00 94.25 105 ASN A O 1
ATOM 794 N N . ASP A 1 106 ? -13.552 9.909 27.596 1.00 92.50 106 ASP A N 1
ATOM 795 C CA . ASP A 1 106 ? -13.569 8.452 27.414 1.00 92.50 106 ASP A CA 1
ATOM 796 C C . ASP A 1 106 ? -14.457 8.065 26.222 1.00 92.50 106 ASP A C 1
ATOM 798 O O . ASP A 1 106 ? -14.062 7.249 25.387 1.00 92.50 106 ASP A O 1
ATOM 802 N N . ILE A 1 107 ? -15.612 8.726 26.068 1.00 93.88 107 ILE A N 1
ATOM 803 C CA . ILE A 1 107 ? -16.492 8.566 24.898 1.00 93.88 107 ILE A CA 1
ATOM 804 C C . ILE A 1 107 ? -15.773 8.991 23.615 1.00 93.88 107 ILE A C 1
ATOM 806 O O . ILE A 1 107 ? -15.884 8.318 22.583 1.00 93.88 107 ILE A O 1
ATOM 810 N N . ASP A 1 108 ? -15.010 10.081 23.665 1.00 93.69 108 ASP A N 1
ATOM 811 C CA . ASP A 1 108 ? -14.195 10.519 22.534 1.00 93.69 108 ASP A CA 1
ATOM 812 C C . ASP A 1 108 ? -13.058 9.536 22.219 1.00 93.69 108 ASP A C 1
ATOM 814 O O . ASP A 1 108 ? -12.811 9.247 21.042 1.00 93.69 108 ASP A O 1
ATOM 818 N N . ALA A 1 109 ? -12.415 8.956 23.236 1.00 95.44 109 ALA A N 1
ATOM 819 C CA . ALA A 1 109 ? -11.408 7.914 23.061 1.00 95.44 109 ALA A CA 1
ATOM 820 C C . ALA A 1 109 ? -11.997 6.665 22.384 1.00 95.44 109 ALA A C 1
ATOM 822 O O . ALA A 1 109 ? -11.499 6.255 21.335 1.00 95.44 109 ALA A O 1
ATOM 823 N N . ALA A 1 110 ? -13.116 6.120 22.872 1.00 94.88 110 ALA A N 1
ATOM 824 C CA . ALA A 1 110 ? -13.735 4.946 22.247 1.00 94.88 110 ALA A CA 1
ATOM 825 C C . ALA A 1 110 ? -14.313 5.223 20.851 1.00 94.88 110 ALA A C 1
ATOM 827 O O . ALA A 1 110 ? -14.316 4.346 19.975 1.00 94.88 110 ALA A O 1
ATOM 828 N N . ARG A 1 111 ? -14.765 6.455 20.589 1.00 95.25 111 ARG A N 1
ATOM 829 C CA . ARG A 1 111 ? -15.114 6.889 19.230 1.00 95.25 111 ARG A CA 1
ATOM 830 C C . ARG A 1 111 ? -13.890 6.838 18.314 1.00 95.25 111 ARG A C 1
ATOM 832 O O . ARG A 1 111 ? -14.003 6.390 17.170 1.00 95.25 111 ARG A O 1
ATOM 839 N N . ASN A 1 112 ? -12.736 7.302 18.789 1.00 96.31 112 ASN A N 1
ATOM 840 C CA . ASN A 1 112 ? -11.487 7.244 18.034 1.00 96.31 112 ASN A CA 1
ATOM 841 C C . ASN A 1 112 ? -11.030 5.797 17.812 1.00 96.31 112 ASN A C 1
ATOM 843 O O . ASN A 1 112 ? -10.682 5.464 16.681 1.00 96.31 112 ASN A O 1
ATOM 847 N N . ASP A 1 113 ? -11.145 4.917 18.806 1.00 96.12 113 ASP A N 1
ATOM 848 C CA . ASP A 1 113 ? -10.836 3.488 18.657 1.00 96.12 113 ASP A CA 1
ATOM 849 C C . AS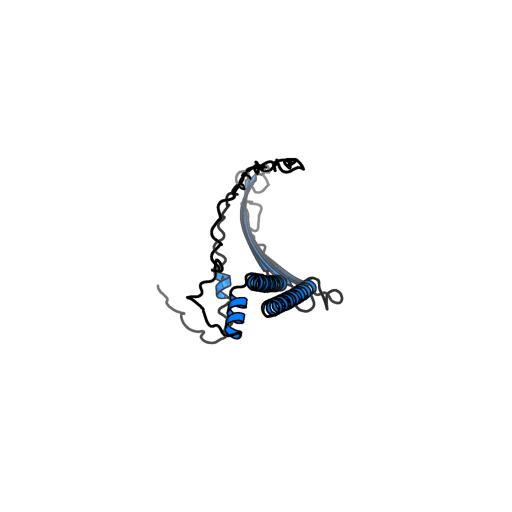P A 1 113 ? -11.704 2.817 17.587 1.00 96.12 113 ASP A C 1
ATOM 851 O O . ASP A 1 113 ? -11.212 2.064 16.742 1.00 96.12 113 ASP A O 1
ATOM 855 N N . THR A 1 114 ? -12.995 3.155 17.543 1.00 96.62 114 THR A N 1
ATOM 856 C CA . THR A 1 114 ? -13.905 2.663 16.499 1.00 96.62 114 THR A CA 1
ATOM 857 C C . THR A 1 114 ? -13.464 3.126 15.106 1.00 96.62 114 THR A C 1
ATOM 859 O O . THR A 1 114 ? -13.427 2.324 14.168 1.00 96.62 114 THR A O 1
ATOM 862 N N . LYS A 1 115 ? -13.061 4.398 14.961 1.00 97.19 115 LYS A N 1
ATOM 863 C CA . LYS A 1 115 ? -12.515 4.928 13.698 1.00 97.19 115 LYS A CA 1
ATOM 864 C C . LYS A 1 115 ? -11.198 4.253 13.313 1.00 97.19 115 LYS A C 1
ATOM 866 O O . LYS A 1 115 ? -11.002 3.942 12.140 1.00 97.19 115 LYS A O 1
ATOM 871 N N . ILE A 1 116 ? -10.308 4.000 14.273 1.00 97.44 116 ILE A N 1
ATOM 872 C CA . ILE A 1 116 ? -9.051 3.275 14.041 1.00 97.44 116 ILE A CA 1
ATOM 873 C C . ILE A 1 116 ? -9.365 1.889 13.478 1.00 97.44 116 ILE A C 1
ATOM 875 O O . ILE A 1 116 ? -8.860 1.539 12.412 1.00 97.44 116 ILE A O 1
ATOM 879 N N . SER A 1 117 ? -10.260 1.136 14.119 1.00 95.75 117 SER A N 1
ATOM 880 C CA . SER A 1 117 ? -10.710 -0.172 13.634 1.00 95.75 117 SER A CA 1
ATOM 881 C C . SER A 1 117 ? -11.317 -0.112 12.225 1.00 95.75 117 SER A C 1
ATOM 883 O O . SER A 1 117 ? -11.120 -1.030 11.423 1.00 95.75 117 SER A O 1
ATOM 885 N N . GLU A 1 118 ? -12.007 0.976 11.874 1.00 96.75 118 GLU A N 1
ATOM 886 C CA . GLU A 1 118 ? -12.520 1.192 10.517 1.00 96.75 118 GLU A CA 1
ATOM 887 C C . GLU A 1 118 ? -11.389 1.373 9.499 1.00 96.75 118 GLU A C 1
ATOM 889 O O . GLU A 1 118 ? -11.407 0.747 8.434 1.00 96.75 118 GLU A O 1
ATOM 894 N N . PHE A 1 119 ? -10.375 2.175 9.829 1.00 97.19 119 PHE A N 1
ATOM 895 C CA . PHE A 1 119 ? -9.197 2.341 8.982 1.00 97.19 119 PHE A 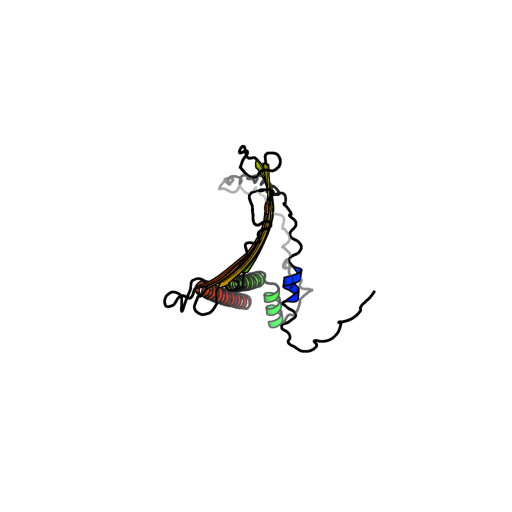CA 1
ATOM 896 C C . PHE A 1 119 ? -8.391 1.050 8.855 1.00 97.19 119 PHE A C 1
ATOM 898 O O . PHE A 1 119 ? -7.931 0.742 7.756 1.00 97.19 119 PHE A O 1
ATOM 905 N N . VAL A 1 120 ? -8.291 0.244 9.916 1.00 96.06 120 VAL A N 1
ATOM 906 C CA . VAL A 1 120 ? -7.676 -1.089 9.847 1.00 96.06 120 VAL A CA 1
ATOM 907 C C . VAL A 1 120 ? -8.450 -1.993 8.884 1.00 96.06 120 VAL A C 1
ATOM 909 O O . VAL A 1 120 ? -7.845 -2.630 8.020 1.00 96.06 120 VAL A O 1
ATOM 912 N N . LEU A 1 121 ? -9.786 -2.025 8.961 1.00 96.25 121 LEU A N 1
ATOM 913 C CA . LEU A 1 121 ? -10.613 -2.785 8.016 1.00 96.25 121 LEU A CA 1
ATOM 914 C C . LEU A 1 121 ? -10.448 -2.283 6.576 1.00 96.25 121 LEU A C 1
ATOM 916 O O . LEU A 1 121 ? -10.388 -3.088 5.644 1.00 96.25 121 LEU A O 1
ATOM 920 N N . ARG A 1 122 ? -10.372 -0.965 6.380 1.00 95.75 122 ARG A N 1
ATOM 921 C CA . ARG A 1 122 ? -10.145 -0.357 5.066 1.00 95.75 122 ARG A CA 1
ATOM 922 C C . ARG A 1 122 ? -8.772 -0.731 4.508 1.00 95.75 122 ARG A C 1
ATOM 924 O O . ARG A 1 122 ? -8.699 -1.162 3.364 1.00 95.75 122 ARG A O 1
ATOM 931 N N . GLY A 1 123 ? -7.722 -0.662 5.324 1.00 94.38 123 GLY A N 1
ATOM 932 C CA . GLY A 1 123 ? -6.373 -1.090 4.955 1.00 94.38 123 GLY A CA 1
ATOM 933 C C . GLY A 1 123 ? -6.308 -2.576 4.599 1.00 94.38 123 GLY A C 1
ATOM 934 O O . GLY A 1 123 ? -5.728 -2.939 3.581 1.00 94.38 123 GLY A O 1
ATOM 935 N N . ALA A 1 124 ? -6.992 -3.437 5.360 1.00 93.50 124 ALA A N 1
ATOM 936 C CA . ALA A 1 124 ? -7.073 -4.867 5.060 1.00 93.50 124 ALA A CA 1
ATOM 937 C C . ALA A 1 124 ? -7.759 -5.161 3.712 1.00 93.50 124 ALA A C 1
ATOM 939 O O . ALA A 1 124 ? -7.409 -6.129 3.040 1.00 93.50 124 ALA A O 1
ATOM 940 N N . ARG A 1 125 ? -8.726 -4.334 3.287 1.00 93.75 125 ARG A N 1
ATOM 941 C CA . ARG A 1 125 ? -9.356 -4.454 1.958 1.00 93.75 125 ARG A CA 1
ATOM 942 C C . ARG A 1 125 ? -8.424 -4.047 0.818 1.00 93.75 125 ARG A C 1
ATOM 944 O O . ARG A 1 125 ? -8.583 -4.585 -0.274 1.00 93.75 125 ARG A O 1
ATOM 951 N N . GLY A 1 126 ? -7.435 -3.194 1.090 1.00 93.12 126 GLY A N 1
ATOM 952 C CA . GLY A 1 126 ? -6.457 -2.730 0.104 1.00 93.12 126 GLY A CA 1
ATOM 953 C C . GLY A 1 126 ? -5.587 -3.837 -0.499 1.00 93.12 126 GLY A C 1
ATOM 954 O O . GLY A 1 126 ? -4.950 -3.637 -1.523 1.00 93.12 126 GLY A O 1
ATOM 955 N N . VAL A 1 127 ? -5.604 -5.047 0.072 1.00 91.38 127 VAL A N 1
ATOM 956 C CA . VAL A 1 127 ? -4.951 -6.230 -0.514 1.00 91.38 127 VAL A CA 1
ATOM 957 C C . VAL A 1 127 ? -5.517 -6.595 -1.897 1.00 91.38 127 VAL A C 1
ATOM 959 O O . VAL A 1 127 ? -4.823 -7.215 -2.702 1.00 91.38 127 VAL A O 1
ATOM 962 N N . PHE A 1 128 ? -6.766 -6.222 -2.187 1.00 92.25 128 PHE A N 1
ATOM 963 C CA . PHE A 1 128 ? -7.395 -6.445 -3.493 1.00 92.25 128 PHE A CA 1
ATOM 964 C C . PHE A 1 128 ? -7.277 -5.251 -4.445 1.00 92.25 128 PHE A C 1
ATOM 966 O O . PHE A 1 128 ? -7.771 -5.331 -5.570 1.00 92.25 128 PHE A O 1
ATOM 973 N N . ASP A 1 129 ? -6.623 -4.168 -4.027 1.00 93.88 129 ASP A N 1
ATOM 974 C CA . ASP A 1 129 ? -6.418 -3.020 -4.898 1.00 93.88 129 ASP A CA 1
ATOM 975 C C . ASP A 1 129 ? -5.297 -3.334 -5.906 1.00 93.88 129 ASP A C 1
ATOM 977 O O . ASP A 1 129 ? -4.246 -3.866 -5.529 1.00 93.88 129 ASP A O 1
ATOM 981 N N . PRO A 1 130 ? -5.490 -3.039 -7.205 1.00 93.19 130 PRO A N 1
ATOM 982 C CA . PRO A 1 130 ? -4.458 -3.256 -8.206 1.00 93.19 130 PRO A CA 1
ATOM 983 C C . PRO A 1 130 ? -3.239 -2.382 -7.909 1.00 93.19 130 PRO A C 1
ATOM 985 O O . PRO A 1 130 ? -3.340 -1.158 -7.820 1.00 93.19 130 PRO A O 1
ATOM 988 N N . ARG A 1 131 ? -2.062 -3.001 -7.841 1.00 94.81 131 ARG A N 1
ATOM 989 C CA . ARG A 1 131 ? -0.792 -2.292 -7.730 1.00 94.81 131 ARG A CA 1
ATOM 990 C C . ARG A 1 131 ? -0.185 -2.111 -9.113 1.00 94.81 131 ARG A C 1
ATOM 992 O O . ARG A 1 131 ? 0.156 -3.091 -9.775 1.00 94.81 131 ARG A O 1
ATOM 999 N N . ILE A 1 132 ? -0.012 -0.852 -9.506 1.00 95.88 132 ILE A N 1
ATOM 1000 C CA . ILE A 1 132 ? 0.754 -0.460 -10.690 1.00 95.88 132 ILE A CA 1
ATOM 1001 C C . ILE A 1 132 ? 2.151 -0.043 -10.232 1.00 95.88 132 ILE A C 1
ATOM 1003 O O . ILE A 1 132 ? 2.311 0.655 -9.232 1.00 95.88 132 ILE A O 1
ATOM 1007 N N . SER A 1 133 ? 3.180 -0.517 -10.915 1.00 96.00 133 SER A N 1
ATOM 1008 C CA . SER A 1 133 ? 4.573 -0.162 -10.662 1.00 96.00 133 SER A CA 1
ATOM 1009 C C . SER A 1 133 ? 5.246 0.099 -11.996 1.00 96.00 133 SER A C 1
ATOM 1011 O O . SER A 1 133 ? 5.113 -0.698 -12.920 1.00 96.00 133 SER A O 1
ATOM 1013 N N . THR A 1 134 ? 5.929 1.229 -12.101 1.00 95.88 134 THR A N 1
ATOM 1014 C CA . THR A 1 134 ? 6.584 1.662 -13.332 1.00 95.88 134 THR A CA 1
ATOM 1015 C C . THR A 1 134 ? 8.026 1.963 -12.993 1.00 95.88 134 THR A C 1
ATOM 1017 O O . THR A 1 134 ? 8.293 2.644 -12.003 1.00 95.88 134 THR A O 1
ATOM 1020 N N . GLU A 1 135 ? 8.946 1.464 -13.800 1.00 95.62 135 GLU A N 1
ATOM 1021 C CA . GLU A 1 135 ? 10.366 1.744 -13.652 1.00 95.62 135 GLU A CA 1
ATOM 1022 C C . GLU A 1 135 ? 10.891 2.254 -14.982 1.00 95.62 135 GLU A C 1
ATOM 1024 O O . GLU A 1 135 ? 10.511 1.782 -16.052 1.00 95.62 135 GLU A O 1
ATOM 1029 N N . THR A 1 136 ? 11.732 3.273 -14.943 1.00 95.94 136 THR A N 1
ATOM 1030 C CA . THR A 1 136 ? 12.379 3.784 -16.143 1.00 95.94 136 THR A CA 1
ATOM 1031 C C . THR A 1 136 ? 13.770 4.222 -15.763 1.00 95.94 136 THR A C 1
ATOM 1033 O O . THR A 1 136 ? 13.943 4.952 -14.789 1.00 95.94 136 THR A O 1
ATOM 1036 N N . TYR A 1 137 ? 14.757 3.778 -16.528 1.00 96.00 137 TYR A N 1
ATOM 1037 C CA . TYR A 1 137 ? 16.130 4.197 -16.325 1.00 96.00 137 TYR A CA 1
ATOM 1038 C C . TYR A 1 137 ? 16.828 4.420 -17.658 1.00 96.00 137 TYR A C 1
ATOM 1040 O O . TYR A 1 137 ? 16.509 3.815 -18.686 1.00 96.00 137 TYR A O 1
ATOM 1048 N N . PHE A 1 138 ? 17.794 5.325 -17.608 1.00 96.19 138 PHE A N 1
ATOM 1049 C CA . PHE A 1 138 ? 18.743 5.565 -18.672 1.00 96.19 138 PHE A CA 1
ATOM 1050 C C . PHE A 1 138 ? 20.121 5.196 -18.146 1.00 96.19 138 PHE A C 1
ATOM 1052 O O . PHE A 1 138 ? 20.524 5.644 -17.074 1.00 96.19 138 PHE A O 1
ATOM 1059 N N . GLU A 1 139 ? 20.824 4.373 -18.901 1.00 95.25 139 GLU A N 1
ATOM 1060 C CA . GLU A 1 139 ? 22.158 3.907 -18.569 1.00 95.25 139 GLU A CA 1
ATOM 1061 C C . GLU A 1 139 ? 23.059 4.158 -19.767 1.00 95.25 139 GLU A C 1
ATOM 1063 O O . GLU A 1 139 ? 22.724 3.778 -20.889 1.00 95.25 139 GLU A O 1
ATOM 1068 N N . ASP A 1 140 ? 24.198 4.795 -19.530 1.00 94.56 140 ASP A N 1
ATOM 1069 C CA . ASP A 1 140 ? 25.273 4.896 -20.505 1.00 94.56 140 ASP A CA 1
ATOM 1070 C C . ASP A 1 140 ? 26.522 4.276 -19.891 1.00 94.56 140 ASP A C 1
ATOM 1072 O O . ASP A 1 140 ? 26.988 4.692 -18.828 1.00 94.56 140 ASP A O 1
ATOM 1076 N N . GLN A 1 141 ? 27.019 3.226 -20.532 1.00 92.94 141 GLN A N 1
ATOM 1077 C CA . GLN A 1 141 ? 28.124 2.425 -20.041 1.00 92.94 141 GLN A CA 1
ATOM 1078 C C . GLN A 1 141 ? 29.210 2.362 -21.107 1.00 92.94 141 GLN A C 1
ATOM 1080 O O . GLN A 1 141 ? 28.961 1.948 -22.236 1.00 92.94 141 GLN A O 1
ATOM 1085 N N . SER A 1 142 ? 30.439 2.720 -20.739 1.00 92.75 142 SER A N 1
ATOM 1086 C CA . SER A 1 142 ? 31.613 2.495 -21.580 1.00 92.75 142 SER A CA 1
ATOM 1087 C C . SER A 1 142 ? 32.396 1.299 -21.053 1.00 92.75 142 SER A C 1
ATOM 1089 O O . SER A 1 142 ? 32.905 1.320 -19.932 1.00 92.75 142 SER A O 1
ATOM 1091 N N . ILE A 1 143 ? 32.457 0.237 -21.850 1.00 88.94 143 ILE A N 1
ATOM 1092 C CA . ILE A 1 143 ? 33.167 -1.001 -21.535 1.00 88.94 143 ILE A CA 1
ATOM 1093 C C . ILE A 1 143 ? 34.498 -0.970 -22.298 1.00 88.94 143 ILE A C 1
ATOM 1095 O O . ILE A 1 143 ? 34.499 -1.133 -23.524 1.00 88.94 143 ILE A O 1
ATOM 1099 N N . PRO A 1 144 ? 35.643 -0.736 -21.628 1.00 87.31 144 PRO A N 1
ATOM 1100 C CA . PRO A 1 144 ? 36.943 -0.824 -22.278 1.00 87.31 144 PRO A CA 1
ATOM 1101 C C . PRO A 1 144 ? 37.231 -2.281 -22.655 1.00 87.31 144 PRO A C 1
ATOM 1103 O O . PRO A 1 144 ? 36.957 -3.201 -21.885 1.00 87.31 144 PRO A O 1
ATOM 1106 N N . SER A 1 145 ? 37.794 -2.500 -23.840 1.00 81.00 145 SER A N 1
ATOM 1107 C CA . SER A 1 145 ? 38.130 -3.837 -24.334 1.00 81.00 145 SER A CA 1
ATOM 1108 C C . SER A 1 145 ? 39.539 -3.836 -24.928 1.00 81.00 145 SER A C 1
ATOM 1110 O O . SER A 1 145 ? 39.929 -2.933 -25.666 1.00 81.00 145 SER A O 1
ATOM 1112 N N . ALA A 1 146 ? 40.323 -4.865 -24.601 1.00 80.94 146 ALA A N 1
ATOM 1113 C CA . ALA A 1 146 ? 41.692 -5.031 -25.096 1.00 80.94 146 ALA A CA 1
ATOM 1114 C C . ALA A 1 146 ? 41.764 -5.753 -26.459 1.00 80.94 146 ALA A C 1
ATOM 1116 O O . ALA A 1 146 ? 42.850 -5.933 -27.005 1.00 80.94 146 ALA A O 1
ATOM 1117 N N . SER A 1 147 ? 40.629 -6.197 -27.012 1.00 79.25 147 SER A N 1
ATOM 1118 C CA . SER A 1 147 ? 40.591 -6.997 -28.241 1.00 79.25 147 SER A CA 1
ATOM 1119 C C . SER A 1 147 ? 40.499 -6.136 -29.502 1.00 79.25 147 SER A C 1
ATOM 1121 O O . SER A 1 147 ? 39.519 -5.422 -29.708 1.00 79.25 147 SER A O 1
ATOM 1123 N N . ALA A 1 148 ? 41.467 -6.282 -30.410 1.00 72.69 148 ALA A N 1
ATOM 1124 C CA . ALA A 1 148 ? 41.475 -5.595 -31.706 1.00 72.69 148 ALA A CA 1
ATOM 1125 C C . ALA A 1 148 ? 40.357 -6.056 -32.668 1.00 72.69 148 ALA A C 1
ATOM 1127 O O . ALA A 1 148 ? 39.998 -5.321 -33.582 1.00 72.69 148 ALA A O 1
ATOM 1128 N N . ILE A 1 149 ? 39.782 -7.248 -32.457 1.00 78.69 149 ILE A N 1
ATOM 1129 C CA . ILE A 1 149 ? 38.692 -7.816 -33.281 1.00 78.69 149 ILE A CA 1
ATOM 1130 C C . ILE A 1 149 ? 37.324 -7.620 -32.589 1.00 78.69 149 ILE A C 1
ATOM 1132 O O . ILE A 1 149 ? 36.275 -7.928 -33.147 1.00 78.69 149 ILE A O 1
ATOM 1136 N N . GLY A 1 150 ? 37.304 -7.057 -31.373 1.00 76.12 150 GLY A N 1
ATOM 1137 C CA . GLY A 1 150 ? 36.106 -6.907 -30.534 1.00 76.12 150 GLY A CA 1
ATOM 1138 C C . GLY A 1 150 ? 35.060 -5.899 -31.029 1.00 76.12 150 GLY A C 1
ATOM 1139 O O . GLY A 1 150 ? 34.064 -5.684 -30.343 1.00 76.12 150 GLY A O 1
ATOM 1140 N N . GLY A 1 151 ? 35.274 -5.287 -32.198 1.00 75.88 151 GLY A N 1
ATOM 1141 C CA . GLY A 1 151 ? 34.358 -4.324 -32.811 1.00 75.88 151 GLY A CA 1
ATOM 1142 C C . GLY A 1 151 ? 34.321 -2.958 -32.115 1.00 75.88 151 GLY A C 1
ATOM 1143 O O . GLY A 1 151 ? 33.350 -2.219 -32.227 1.00 75.88 151 GLY A O 1
ATOM 1144 N N . GLN A 1 152 ? 35.369 -2.619 -31.365 1.00 81.12 152 GLN A N 1
ATOM 1145 C CA . GLN A 1 152 ? 35.505 -1.340 -30.669 1.00 81.12 152 GLN A CA 1
ATOM 1146 C C . GLN A 1 152 ? 35.931 -0.207 -31.610 1.00 81.12 152 GLN A C 1
ATOM 1148 O O . GLN A 1 152 ? 36.824 -0.375 -32.440 1.00 81.12 152 GLN A O 1
ATOM 1153 N N . VAL A 1 153 ? 35.356 0.979 -31.412 1.00 69.31 153 VAL A N 1
ATOM 1154 C CA . VAL A 1 153 ? 35.778 2.219 -32.074 1.00 69.31 153 VAL A CA 1
ATOM 1155 C C . VAL A 1 153 ? 36.468 3.061 -31.002 1.00 69.31 153 VAL A C 1
ATOM 1157 O O . VAL A 1 153 ? 35.809 3.552 -30.094 1.00 69.31 153 VAL A O 1
ATOM 1160 N N . ASN A 1 154 ? 37.800 3.185 -31.068 1.00 72.00 154 ASN A N 1
ATOM 1161 C CA . ASN A 1 154 ? 38.646 3.909 -30.097 1.00 72.00 154 ASN A CA 1
ATOM 1162 C C . ASN A 1 154 ? 38.831 3.244 -28.711 1.00 72.00 154 ASN A C 1
ATOM 1164 O O . ASN A 1 154 ? 38.768 3.911 -27.681 1.00 72.00 154 ASN A O 1
ATOM 1168 N N . GLY A 1 155 ? 39.090 1.931 -28.655 1.00 78.56 155 GLY A N 1
ATOM 1169 C CA . GLY A 1 155 ? 39.544 1.259 -27.417 1.00 78.56 155 GLY A CA 1
ATOM 1170 C C . GLY A 1 155 ? 38.454 0.926 -26.386 1.00 78.56 155 GLY A C 1
ATOM 1171 O O . GLY A 1 155 ? 38.731 0.272 -25.381 1.00 78.56 155 GLY A O 1
ATOM 1172 N N . SER A 1 156 ? 37.211 1.343 -26.629 1.00 84.12 156 SER A N 1
ATOM 1173 C CA . SER A 1 156 ? 36.063 1.052 -25.768 1.00 84.12 156 SER A CA 1
ATOM 1174 C C . SER A 1 156 ? 34.781 0.870 -26.579 1.00 84.12 156 SER A C 1
ATOM 1176 O O . SER A 1 156 ? 34.686 1.287 -27.736 1.00 84.12 156 SER A O 1
ATOM 1178 N N . ILE A 1 157 ? 33.802 0.205 -25.973 1.00 87.62 157 ILE A N 1
ATOM 1179 C CA . ILE A 1 157 ? 32.453 0.034 -26.506 1.00 87.62 157 ILE A CA 1
ATOM 1180 C C . ILE A 1 157 ? 31.514 0.844 -25.618 1.00 87.62 157 ILE A C 1
ATOM 1182 O O . ILE A 1 157 ? 31.375 0.542 -24.436 1.00 87.62 157 ILE A O 1
ATOM 1186 N N . SER A 1 158 ? 30.858 1.852 -26.187 1.00 89.69 158 SER A N 1
ATOM 1187 C CA . SER A 1 158 ? 29.765 2.557 -25.521 1.00 89.69 158 SER A CA 1
ATOM 1188 C C . SER A 1 158 ? 28.471 1.786 -25.760 1.00 89.69 158 SER A C 1
ATOM 1190 O O . SER A 1 158 ? 28.159 1.383 -26.887 1.00 89.69 158 SER A O 1
ATOM 1192 N N . GLN A 1 159 ? 27.735 1.537 -24.686 1.00 90.69 159 GLN A N 1
ATOM 1193 C CA . GLN A 1 159 ? 26.413 0.948 -24.700 1.00 90.69 159 GLN A CA 1
ATOM 1194 C C . GLN A 1 159 ? 25.464 1.874 -23.954 1.00 90.69 159 GLN A C 1
ATOM 1196 O O . GLN A 1 159 ? 25.592 2.080 -22.751 1.00 90.69 159 GLN A O 1
ATOM 1201 N N . THR A 1 160 ? 24.465 2.367 -24.672 1.00 93.75 160 THR A N 1
ATOM 1202 C CA . THR A 1 160 ? 23.407 3.186 -24.093 1.00 93.75 160 THR A CA 1
ATOM 1203 C C . THR A 1 160 ? 22.127 2.367 -24.041 1.00 93.75 160 THR A C 1
ATOM 1205 O O . THR A 1 160 ? 21.749 1.701 -25.013 1.00 93.75 160 THR A O 1
ATOM 1208 N N . ARG A 1 161 ? 21.453 2.380 -22.895 1.00 94.19 161 ARG A N 1
ATOM 1209 C CA . ARG A 1 161 ? 20.229 1.632 -22.633 1.00 94.19 161 ARG A CA 1
ATOM 1210 C C . ARG A 1 161 ? 19.169 2.575 -22.095 1.00 94.19 161 ARG A C 1
ATOM 1212 O O . ARG A 1 161 ? 19.372 3.257 -21.099 1.00 94.19 161 ARG A O 1
ATOM 1219 N N . TYR A 1 162 ? 18.022 2.576 -22.753 1.00 95.00 162 TYR A N 1
ATOM 1220 C CA . TYR A 1 162 ? 16.804 3.175 -22.238 1.00 95.00 162 TYR A CA 1
ATOM 1221 C C . TYR A 1 162 ? 15.836 2.047 -21.912 1.00 95.00 162 TYR A C 1
ATOM 1223 O O . TYR A 1 162 ? 15.421 1.309 -22.806 1.00 95.00 162 TYR A O 1
ATOM 1231 N N . PHE A 1 163 ? 15.514 1.887 -20.638 1.00 95.50 163 PHE A N 1
ATOM 1232 C CA . PHE A 1 163 ? 14.604 0.861 -20.157 1.00 95.50 163 PHE A CA 1
ATOM 1233 C C . PHE A 1 163 ? 13.338 1.509 -19.625 1.00 95.50 163 PHE A C 1
ATOM 1235 O O . PHE A 1 163 ? 13.412 2.480 -18.877 1.00 95.50 163 PHE A O 1
ATOM 1242 N N . GLY A 1 164 ? 12.193 0.938 -19.980 1.00 96.06 164 GLY A N 1
ATOM 1243 C CA . GLY A 1 164 ? 10.908 1.232 -19.371 1.00 96.06 164 GLY A CA 1
ATOM 1244 C C . GLY A 1 164 ? 10.176 -0.067 -19.059 1.00 96.06 164 GLY A C 1
ATOM 1245 O O . GLY A 1 164 ? 10.045 -0.934 -19.925 1.00 96.06 164 GLY A O 1
ATOM 1246 N N . SER A 1 165 ? 9.671 -0.197 -17.839 1.00 96.19 165 SER A N 1
ATOM 1247 C CA . SER A 1 165 ? 8.767 -1.271 -17.455 1.00 96.19 165 SER A CA 1
ATOM 1248 C C . SER A 1 165 ? 7.486 -0.728 -16.848 1.00 96.19 165 SER A C 1
ATOM 1250 O O . SER A 1 165 ? 7.468 0.310 -16.189 1.00 96.19 165 SER A O 1
ATOM 1252 N N . ALA A 1 166 ? 6.402 -1.456 -17.077 1.00 96.62 166 ALA A N 1
ATOM 1253 C CA . ALA A 1 166 ? 5.130 -1.256 -16.411 1.00 96.62 166 ALA A CA 1
ATOM 1254 C C . ALA A 1 166 ? 4.630 -2.613 -15.922 1.00 96.62 166 ALA A C 1
ATOM 1256 O O . ALA A 1 166 ? 4.511 -3.565 -16.695 1.00 96.62 166 ALA A O 1
ATOM 1257 N N . GLN A 1 167 ? 4.333 -2.705 -14.635 1.00 96.88 167 GLN A N 1
ATOM 1258 C CA . GLN A 1 167 ? 3.821 -3.896 -13.985 1.00 96.88 167 GLN A CA 1
ATOM 1259 C C . GLN A 1 167 ? 2.484 -3.582 -13.323 1.00 96.88 167 GLN A C 1
ATOM 1261 O O . GLN A 1 167 ? 2.355 -2.620 -12.574 1.00 96.88 167 GLN A O 1
ATOM 1266 N N . LEU A 1 168 ? 1.495 -4.427 -13.578 1.00 96.62 168 LEU A N 1
ATOM 1267 C CA . LEU A 1 168 ? 0.205 -4.445 -12.910 1.00 96.62 168 LEU A CA 1
ATOM 1268 C C . LEU A 1 168 ? 0.080 -5.778 -12.179 1.00 96.62 168 LEU A C 1
ATOM 1270 O O . LEU A 1 168 ? 0.167 -6.839 -12.792 1.00 96.62 168 LEU A O 1
ATOM 1274 N N . THR A 1 169 ? -0.135 -5.735 -10.873 1.00 96.56 169 THR A N 1
ATOM 1275 C CA . THR A 1 169 ? -0.321 -6.927 -10.037 1.00 96.56 169 THR A CA 1
ATOM 1276 C C . THR A 1 169 ? -1.556 -6.762 -9.170 1.00 96.56 169 THR A C 1
ATOM 1278 O O . THR A 1 169 ? -1.920 -5.647 -8.800 1.00 96.56 169 THR A O 1
ATOM 1281 N N . GLY A 1 170 ? -2.215 -7.865 -8.841 1.00 93.94 170 GLY A N 1
ATOM 1282 C CA . GLY A 1 170 ? -3.317 -7.833 -7.893 1.00 93.94 170 GLY A CA 1
ATOM 1283 C C . GLY A 1 170 ? -3.831 -9.215 -7.531 1.00 93.94 170 GLY A C 1
ATOM 1284 O O . GLY A 1 170 ? -3.533 -10.221 -8.183 1.00 93.94 170 GLY A O 1
ATOM 1285 N N . ALA A 1 171 ? -4.609 -9.254 -6.457 1.00 92.25 171 ALA A N 1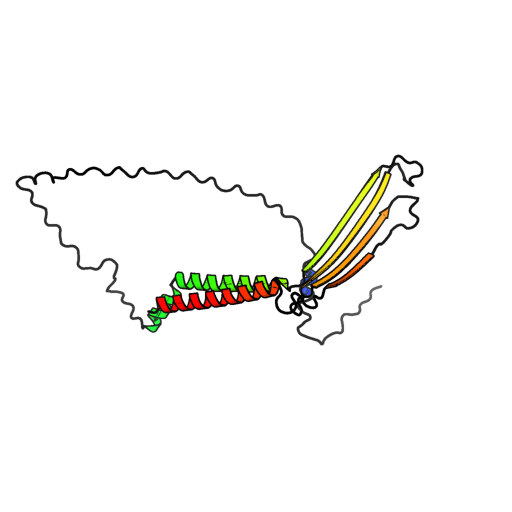
ATOM 1286 C CA . ALA A 1 171 ? -5.351 -10.430 -6.041 1.00 92.25 171 ALA A CA 1
ATOM 1287 C C . ALA A 1 171 ? -6.830 -10.253 -6.394 1.00 92.25 171 ALA A C 1
ATOM 1289 O O . ALA A 1 171 ? -7.385 -9.160 -6.323 1.00 92.25 171 ALA A O 1
ATOM 1290 N N . THR A 1 172 ? -7.485 -11.346 -6.759 1.00 89.25 172 THR A N 1
ATOM 1291 C CA . THR A 1 172 ? -8.924 -11.359 -7.013 1.00 89.25 172 THR A CA 1
ATOM 1292 C C . THR A 1 172 ? -9.678 -11.624 -5.708 1.00 89.25 172 THR A C 1
ATOM 1294 O O . THR A 1 172 ? -9.352 -12.569 -4.983 1.00 89.25 172 THR A O 1
ATOM 1297 N N . PRO A 1 173 ? -10.721 -10.832 -5.390 1.00 84.25 173 PRO A N 1
ATOM 1298 C CA . PRO A 1 173 ? -11.510 -11.045 -4.180 1.00 84.25 173 PRO A CA 1
ATOM 1299 C C . PRO A 1 173 ? -12.311 -12.345 -4.239 1.00 84.25 173 PRO A C 1
ATOM 1301 O O . PRO A 1 173 ? -12.640 -12.898 -3.192 1.00 84.25 173 PRO A O 1
ATOM 1304 N N . TYR A 1 174 ? -12.571 -12.878 -5.437 1.00 79.81 174 TYR A N 1
ATOM 1305 C CA . TYR A 1 174 ? -13.290 -14.128 -5.683 1.00 79.81 174 TYR A CA 1
ATOM 1306 C C . TYR A 1 174 ? -12.319 -15.256 -6.032 1.00 79.81 174 TYR A C 1
ATOM 1308 O O . TYR A 1 174 ? -11.310 -15.028 -6.683 1.00 79.81 174 TYR A O 1
ATOM 1316 N N . LEU A 1 175 ? -12.604 -16.479 -5.574 1.00 80.06 175 LEU A N 1
ATOM 1317 C CA . LEU A 1 175 ? -11.839 -17.699 -5.888 1.00 80.06 175 LEU A CA 1
ATOM 1318 C C . LEU A 1 175 ? -10.354 -17.728 -5.449 1.00 80.06 175 LEU A C 1
ATOM 1320 O O . LEU A 1 175 ? -9.720 -18.766 -5.577 1.00 80.06 175 LEU A O 1
ATOM 1324 N N . GLY A 1 176 ? -9.817 -16.647 -4.869 1.00 84.94 176 GLY A N 1
ATOM 1325 C CA . GLY A 1 176 ? -8.475 -16.611 -4.269 1.00 84.94 176 GLY A CA 1
ATOM 1326 C C . GLY A 1 176 ? -7.348 -16.558 -5.302 1.00 84.94 176 GLY A C 1
ATOM 1327 O O . GLY A 1 176 ? -6.209 -16.894 -4.983 1.00 84.94 176 GLY A O 1
ATOM 1328 N N . GLY A 1 177 ? -7.668 -16.192 -6.546 1.00 89.88 177 GLY A N 1
ATOM 1329 C CA . GLY A 1 177 ? -6.693 -16.105 -7.627 1.00 89.88 177 GLY A CA 1
ATOM 1330 C C . GLY A 1 177 ? -5.872 -14.820 -7.580 1.00 89.88 177 GLY A C 1
ATOM 1331 O O . GLY A 1 177 ? -6.291 -13.827 -6.984 1.00 89.88 177 GLY A O 1
ATOM 1332 N N . SER A 1 178 ? -4.728 -14.815 -8.250 1.00 92.50 178 SER A N 1
ATOM 1333 C CA . SER A 1 178 ? -3.894 -13.628 -8.454 1.00 92.50 178 SER A CA 1
ATOM 1334 C C . SER A 1 178 ? -3.608 -13.416 -9.935 1.00 92.50 178 SER A C 1
ATOM 1336 O O . SER A 1 178 ? -3.578 -14.366 -10.717 1.00 92.50 178 SER A O 1
ATOM 1338 N N . TYR A 1 179 ? -3.417 -12.161 -10.328 1.00 94.06 179 TYR A N 1
ATOM 1339 C CA . TYR A 1 179 ? -3.059 -11.778 -11.689 1.00 94.06 179 TYR A CA 1
ATOM 1340 C C . TYR A 1 179 ? -1.803 -10.914 -11.678 1.00 94.06 179 TYR A C 1
ATOM 1342 O O . TYR A 1 179 ? -1.595 -10.093 -10.779 1.00 94.06 179 TYR A O 1
ATOM 1350 N N . SER A 1 180 ? -0.970 -11.077 -12.702 1.00 96.50 180 SER A N 1
ATOM 1351 C CA . SER A 1 180 ? 0.086 -10.122 -12.996 1.00 96.50 180 SER A CA 1
ATOM 1352 C C . SER A 1 180 ? 0.276 -9.933 -14.495 1.00 96.50 180 SER A C 1
ATOM 1354 O O . SER A 1 180 ? 0.229 -10.884 -15.275 1.00 96.50 180 SER A O 1
ATOM 1356 N N . ALA A 1 181 ? 0.481 -8.684 -14.886 1.00 97.06 181 ALA A N 1
ATOM 1357 C CA . ALA A 1 181 ? 0.835 -8.272 -16.228 1.00 97.06 181 ALA A CA 1
ATOM 1358 C C . ALA A 1 181 ? 2.105 -7.427 -16.137 1.00 97.06 181 ALA A C 1
ATOM 1360 O O . ALA A 1 181 ? 2.151 -6.480 -15.353 1.00 97.06 181 ALA A O 1
ATOM 1361 N N . SER A 1 182 ? 3.137 -7.760 -16.904 1.00 97.00 182 SER A N 1
ATOM 1362 C CA . SER A 1 182 ? 4.352 -6.953 -16.994 1.00 97.00 182 SER A CA 1
ATOM 1363 C C . SER A 1 182 ? 4.721 -6.696 -18.444 1.00 97.00 182 SER A C 1
ATOM 1365 O O . SER A 1 182 ? 4.751 -7.606 -19.267 1.00 97.00 182 SER A O 1
ATOM 1367 N N . LEU A 1 183 ? 4.999 -5.439 -18.751 1.00 96.62 183 LEU A N 1
ATOM 1368 C CA . LEU A 1 183 ? 5.533 -4.983 -20.020 1.00 96.62 183 LEU A CA 1
ATOM 1369 C C . LEU A 1 183 ? 6.940 -4.467 -19.745 1.00 96.62 183 LEU A C 1
ATOM 1371 O O . LEU A 1 183 ? 7.099 -3.542 -18.956 1.00 96.62 183 LEU A O 1
ATOM 1375 N N . ASN A 1 184 ? 7.942 -5.047 -20.394 1.00 96.06 184 ASN A N 1
ATOM 1376 C CA . ASN A 1 184 ? 9.316 -4.559 -20.357 1.00 96.06 184 ASN A CA 1
ATOM 1377 C C . ASN A 1 184 ? 9.707 -4.150 -21.769 1.00 96.06 184 ASN A C 1
ATOM 1379 O O . ASN A 1 184 ? 9.644 -4.978 -22.675 1.00 96.06 184 ASN A O 1
ATOM 1383 N N . ALA A 1 185 ? 10.110 -2.902 -21.957 1.00 95.06 185 ALA A N 1
ATOM 1384 C CA . ALA A 1 185 ? 10.585 -2.377 -23.225 1.00 95.06 185 ALA A CA 1
ATOM 1385 C C . ALA A 1 185 ? 11.969 -1.773 -23.011 1.00 95.06 185 ALA A C 1
ATOM 1387 O O . ALA A 1 185 ? 12.150 -0.855 -22.212 1.00 95.06 185 ALA A O 1
ATOM 1388 N N . THR A 1 186 ? 12.957 -2.290 -23.733 1.00 94.62 186 THR A N 1
ATOM 1389 C CA . THR A 1 186 ? 14.313 -1.745 -23.696 1.00 94.62 186 THR A CA 1
ATOM 1390 C C . THR A 1 186 ? 14.701 -1.291 -25.085 1.00 94.62 186 THR A C 1
ATOM 1392 O O . THR A 1 186 ? 14.518 -2.028 -26.047 1.00 94.62 186 THR A O 1
ATOM 1395 N N . ARG A 1 187 ? 15.298 -0.110 -25.197 1.00 93.94 187 ARG A N 1
ATOM 1396 C CA . ARG A 1 187 ? 16.067 0.311 -26.365 1.00 93.94 187 ARG A CA 1
ATOM 1397 C C . ARG A 1 187 ? 17.540 0.257 -25.993 1.00 93.94 187 ARG A C 1
ATOM 1399 O O . ARG A 1 187 ? 17.955 0.955 -25.074 1.00 93.94 187 ARG A O 1
ATOM 1406 N N . SER A 1 188 ? 18.330 -0.537 -26.706 1.00 92.81 188 SER A N 1
ATOM 1407 C CA . SER A 1 188 ? 19.783 -0.575 -26.520 1.00 92.81 188 SER A CA 1
ATOM 1408 C C . SER A 1 188 ? 20.488 -0.176 -27.811 1.00 92.81 188 SER A C 1
ATOM 1410 O O . SER A 1 188 ? 20.235 -0.747 -28.870 1.00 92.81 188 SER A O 1
ATOM 1412 N N . THR A 1 189 ? 21.363 0.820 -27.710 1.00 91.94 189 THR A N 1
ATOM 1413 C CA . THR A 1 189 ? 22.315 1.210 -28.752 1.00 91.94 189 THR A CA 1
ATOM 1414 C C . THR A 1 189 ? 23.718 0.825 -28.319 1.00 91.94 189 THR A C 1
ATOM 1416 O O . THR A 1 189 ? 24.049 0.895 -27.137 1.00 91.94 189 THR A O 1
ATOM 1419 N N . THR A 1 190 ? 24.557 0.432 -29.268 1.00 90.56 190 THR A N 1
ATOM 1420 C CA . THR A 1 190 ? 25.968 0.125 -29.004 1.00 90.56 190 THR A CA 1
ATOM 1421 C C . THR A 1 190 ? 26.863 0.754 -30.064 1.00 90.56 190 THR A C 1
ATOM 1423 O O . THR A 1 190 ? 26.449 0.892 -31.206 1.00 90.56 190 THR A O 1
ATOM 1426 N N . SER A 1 191 ? 28.089 1.142 -29.728 1.00 87.75 191 SER A N 1
ATOM 1427 C CA . SER A 1 191 ? 29.085 1.558 -30.724 1.00 87.75 191 SER A CA 1
ATOM 1428 C C . SER A 1 191 ? 29.842 0.377 -31.351 1.00 87.75 191 SER A C 1
ATOM 1430 O O . SER A 1 191 ? 30.765 0.598 -32.131 1.00 87.75 191 SER A O 1
ATOM 1432 N N . ASN A 1 192 ? 29.480 -0.870 -31.012 1.00 84.31 192 ASN A N 1
ATOM 1433 C CA . ASN A 1 192 ? 30.162 -2.067 -31.498 1.00 84.31 192 ASN A CA 1
ATOM 1434 C C . ASN A 1 192 ? 29.915 -2.301 -33.002 1.00 84.31 192 ASN A C 1
ATOM 1436 O O . ASN A 1 192 ? 28.774 -2.508 -33.419 1.00 84.31 192 ASN A O 1
ATOM 1440 N N . THR A 1 193 ? 30.982 -2.332 -33.804 1.00 82.69 193 THR A N 1
ATOM 1441 C CA . THR A 1 193 ? 30.930 -2.523 -35.264 1.00 82.69 193 THR A CA 1
ATOM 1442 C C . THR A 1 193 ? 30.550 -3.941 -35.693 1.00 82.69 193 THR A C 1
ATOM 1444 O O . THR A 1 193 ? 30.110 -4.129 -36.824 1.00 82.69 193 THR A O 1
ATOM 1447 N N . ASN A 1 194 ? 30.663 -4.930 -34.802 1.00 84.12 194 ASN A N 1
ATOM 1448 C CA . ASN A 1 194 ? 30.210 -6.305 -35.034 1.00 84.12 194 ASN A CA 1
ATOM 1449 C C . ASN A 1 194 ? 28.712 -6.492 -34.714 1.00 84.12 194 ASN A C 1
ATOM 1451 O O . ASN A 1 194 ? 28.174 -7.586 -34.890 1.00 84.12 194 ASN A O 1
ATOM 1455 N N . SER A 1 195 ? 28.025 -5.451 -34.223 1.00 82.81 195 SER A N 1
ATOM 1456 C CA . SER A 1 195 ? 26.583 -5.489 -33.975 1.00 82.81 195 SER A CA 1
ATOM 1457 C C . SER A 1 195 ? 25.811 -5.199 -35.263 1.00 82.81 195 SER A C 1
ATOM 1459 O O . SER A 1 195 ? 25.637 -4.046 -35.654 1.00 82.81 195 SER A O 1
ATOM 1461 N N . PHE A 1 196 ? 25.326 -6.253 -35.922 1.00 78.06 196 PHE A N 1
ATOM 1462 C CA . PHE A 1 196 ? 24.571 -6.133 -37.176 1.00 78.06 196 PHE A CA 1
ATOM 1463 C C . PHE A 1 196 ? 23.203 -5.449 -37.015 1.00 78.06 196 PHE A C 1
ATOM 1465 O O . PHE A 1 196 ? 22.690 -4.887 -37.980 1.00 78.06 196 PHE A O 1
ATOM 1472 N N . LEU A 1 197 ? 22.604 -5.492 -35.818 1.00 79.62 197 LEU A N 1
ATOM 1473 C CA . LEU A 1 197 ? 21.296 -4.897 -35.533 1.00 79.62 197 LEU A CA 1
ATOM 1474 C C . LEU A 1 197 ? 21.416 -3.874 -34.395 1.00 79.62 197 LEU A C 1
ATOM 1476 O O . LEU A 1 197 ? 21.515 -4.227 -33.220 1.00 79.62 197 LEU A O 1
ATOM 1480 N N . ASN A 1 198 ? 21.427 -2.591 -34.753 1.00 85.06 198 ASN A N 1
ATOM 1481 C CA . ASN A 1 198 ? 21.630 -1.489 -33.819 1.00 85.06 198 ASN A CA 1
ATOM 1482 C C . ASN A 1 198 ? 20.905 -0.223 -34.313 1.00 85.06 198 ASN A C 1
ATOM 1484 O O . ASN A 1 198 ? 21.194 0.217 -35.427 1.00 85.06 198 ASN A O 1
ATOM 1488 N N . PRO A 1 199 ? 20.006 0.402 -33.524 1.00 84.88 199 PRO A N 1
ATOM 1489 C CA . PRO A 1 199 ? 19.510 0.007 -32.194 1.00 84.88 199 PRO A CA 1
ATOM 1490 C C . PRO A 1 199 ? 18.694 -1.294 -32.173 1.00 84.88 199 PRO A C 1
ATOM 1492 O O . PRO A 1 199 ? 18.000 -1.613 -33.134 1.00 84.88 199 PRO A O 1
ATOM 1495 N N . GLN A 1 200 ? 18.698 -1.984 -31.029 1.00 90.56 200 GLN A N 1
ATOM 1496 C CA . GLN A 1 200 ? 17.790 -3.101 -30.732 1.00 90.56 200 GLN A CA 1
ATOM 1497 C C . GLN A 1 200 ? 16.675 -2.684 -29.762 1.00 90.56 200 GLN A C 1
ATOM 1499 O O . GLN A 1 200 ? 16.889 -1.845 -28.881 1.00 90.56 200 GLN A O 1
ATOM 1504 N N . PHE A 1 201 ? 15.498 -3.303 -29.909 1.00 91.25 201 PHE A N 1
ATOM 1505 C CA . PHE A 1 201 ? 14.288 -2.988 -29.137 1.00 91.25 201 PHE A CA 1
ATOM 1506 C C . PHE A 1 201 ? 13.625 -4.229 -28.507 1.00 91.25 201 PHE A C 1
ATOM 1508 O O . PHE A 1 201 ? 12.475 -4.539 -28.838 1.00 91.25 201 PHE A O 1
ATOM 1515 N N . PRO A 1 202 ? 14.309 -4.995 -27.635 1.00 91.44 202 PRO A N 1
ATOM 1516 C CA . PRO A 1 202 ? 13.674 -6.134 -26.984 1.00 91.44 202 PRO A CA 1
ATOM 1517 C C . PRO A 1 202 ? 12.493 -5.661 -26.126 1.00 91.44 202 PRO A C 1
ATOM 1519 O O . PRO A 1 202 ? 12.648 -4.859 -25.201 1.00 91.44 202 PRO A O 1
ATOM 1522 N N . SER A 1 203 ? 11.307 -6.165 -26.465 1.00 93.62 203 SER A N 1
ATOM 1523 C CA . SER A 1 203 ? 10.054 -5.866 -25.776 1.00 93.62 203 SER A CA 1
ATOM 1524 C C . SER A 1 203 ? 9.363 -7.171 -25.399 1.00 93.62 203 SER A C 1
ATOM 1526 O O . SER A 1 203 ? 9.148 -8.028 -26.254 1.00 93.62 203 SER A O 1
ATOM 1528 N N . VAL A 1 204 ? 9.035 -7.333 -24.120 1.00 95.75 204 VAL A N 1
ATOM 1529 C CA . VAL A 1 204 ? 8.446 -8.558 -23.568 1.00 95.75 204 VAL A CA 1
ATOM 1530 C C . VAL A 1 204 ? 7.188 -8.202 -22.790 1.00 95.75 204 VAL A C 1
ATOM 1532 O O . VAL A 1 204 ? 7.244 -7.430 -21.833 1.00 95.75 204 VAL A O 1
ATOM 1535 N N . LEU A 1 205 ? 6.066 -8.798 -23.189 1.00 95.69 205 LEU A N 1
ATOM 1536 C CA . LEU A 1 205 ? 4.805 -8.756 -22.458 1.00 95.69 205 LEU A CA 1
ATOM 1537 C C . LEU A 1 205 ? 4.589 -10.111 -21.778 1.00 95.69 205 LEU A C 1
ATOM 1539 O O . LEU A 1 205 ? 4.456 -11.125 -22.458 1.00 95.69 205 LEU A O 1
ATOM 1543 N N . ASN A 1 206 ? 4.521 -10.125 -20.449 1.00 96.50 206 ASN A N 1
ATOM 1544 C CA . ASN A 1 206 ? 4.171 -11.306 -19.669 1.00 96.50 206 ASN A CA 1
ATOM 1545 C C . ASN A 1 206 ? 2.789 -11.115 -19.057 1.00 96.50 206 ASN A C 1
ATOM 1547 O O . ASN A 1 206 ? 2.541 -10.126 -18.370 1.00 96.50 206 ASN A O 1
ATOM 1551 N N . LEU A 1 207 ? 1.912 -12.089 -19.265 1.00 96.62 207 LEU A N 1
ATOM 1552 C CA . LEU A 1 207 ? 0.600 -12.159 -18.636 1.00 96.62 207 LEU A CA 1
ATOM 1553 C C . LEU A 1 207 ? 0.525 -13.469 -17.860 1.00 96.62 207 LEU A C 1
ATOM 1555 O O . LEU A 1 207 ? 0.774 -14.536 -18.418 1.00 96.62 207 LEU A O 1
ATOM 1559 N N . SER A 1 208 ? 0.192 -13.397 -16.576 1.00 96.00 208 SER A N 1
ATOM 1560 C CA . SER A 1 208 ? -0.000 -14.579 -15.741 1.00 96.00 208 SER A CA 1
ATOM 1561 C C . SER A 1 208 ? -1.244 -14.441 -14.875 1.00 96.00 208 SER A C 1
ATOM 1563 O O . SER A 1 208 ? -1.552 -13.376 -14.335 1.00 96.00 208 SER A O 1
ATOM 1565 N N . TYR A 1 209 ? -1.963 -15.550 -14.749 1.00 93.88 209 TYR A N 1
ATOM 1566 C CA . TYR A 1 209 ? -3.128 -15.682 -13.892 1.00 93.88 209 TYR A CA 1
ATOM 1567 C C . TYR A 1 209 ? -3.030 -17.010 -13.150 1.00 93.88 209 TYR A C 1
ATOM 1569 O O . TYR A 1 209 ? -2.925 -18.066 -13.772 1.00 93.88 209 TYR A O 1
ATOM 1577 N N . THR A 1 210 ? -3.050 -16.953 -11.823 1.00 91.62 210 THR A N 1
ATOM 1578 C CA . THR A 1 210 ? -2.944 -18.129 -10.959 1.00 91.62 210 THR A CA 1
ATOM 1579 C C . THR A 1 210 ? -4.271 -18.333 -10.254 1.00 91.62 210 THR A C 1
ATOM 1581 O O . THR A 1 210 ? -4.651 -17.522 -9.410 1.00 91.62 210 THR A O 1
ATOM 1584 N N . GLN A 1 211 ? -4.966 -19.429 -10.566 1.00 90.62 211 GLN A N 1
ATOM 1585 C CA . GLN A 1 211 ? -6.226 -19.794 -9.924 1.00 90.62 211 GLN A CA 1
ATOM 1586 C C . GLN A 1 211 ? -6.045 -21.046 -9.063 1.00 90.62 211 GLN A C 1
ATOM 1588 O O . GLN A 1 211 ? -5.757 -22.122 -9.593 1.00 90.62 211 GLN A O 1
ATOM 1593 N N . PRO A 1 212 ? -6.246 -20.955 -7.740 1.00 86.69 212 PRO A N 1
ATOM 1594 C CA . PRO A 1 212 ? -6.257 -22.144 -6.918 1.00 86.69 212 PRO A CA 1
ATOM 1595 C C . PRO A 1 212 ? -7.591 -22.894 -7.082 1.00 86.69 212 PRO A C 1
ATOM 1597 O O . PRO A 1 212 ? -8.667 -22.302 -7.024 1.00 86.69 212 PRO A O 1
ATOM 1600 N N . LEU A 1 213 ? -7.528 -24.213 -7.290 1.00 84.25 213 LEU A N 1
ATOM 1601 C CA . LEU A 1 213 ? -8.722 -25.025 -7.573 1.00 84.25 213 LEU A CA 1
ATOM 1602 C C . LEU A 1 213 ? -9.435 -25.515 -6.301 1.00 84.25 213 LEU A C 1
ATOM 1604 O O . LEU A 1 213 ? -10.654 -25.428 -6.206 1.00 84.25 213 LEU A O 1
ATOM 1608 N N . PHE A 1 214 ? -8.681 -26.000 -5.305 1.00 81.94 214 PHE A N 1
ATOM 1609 C CA . PHE A 1 214 ? -9.254 -26.605 -4.088 1.00 81.94 214 PHE A CA 1
ATOM 1610 C C . PHE A 1 214 ? -8.801 -25.931 -2.784 1.00 81.94 214 PHE A C 1
ATOM 1612 O O . PHE A 1 214 ? -9.605 -25.699 -1.880 1.00 81.94 214 PHE A O 1
ATOM 1619 N N . ARG A 1 215 ? -7.515 -25.584 -2.665 1.00 75.88 215 ARG A N 1
ATOM 1620 C CA . ARG A 1 215 ? -6.949 -24.898 -1.489 1.00 75.88 215 ARG A CA 1
ATOM 1621 C C . ARG A 1 215 ? -7.207 -23.394 -1.601 1.00 75.88 215 ARG A C 1
ATOM 1623 O O . ARG A 1 215 ? -7.063 -22.859 -2.682 1.00 75.88 215 ARG A O 1
ATOM 1630 N N . ASN A 1 216 ? -7.567 -22.698 -0.520 1.00 71.94 216 ASN A N 1
ATOM 1631 C CA . ASN A 1 216 ? -7.840 -21.243 -0.513 1.00 71.94 216 ASN A CA 1
ATOM 1632 C C . ASN A 1 216 ? -9.056 -20.772 -1.344 1.00 71.94 216 ASN A C 1
ATOM 1634 O O . ASN A 1 216 ? -9.313 -19.574 -1.424 1.00 71.94 216 ASN A O 1
ATOM 1638 N N . PHE A 1 217 ? -9.851 -21.691 -1.905 1.00 73.94 217 PHE A N 1
ATOM 1639 C CA . PHE A 1 217 ? -11.045 -21.350 -2.687 1.00 73.94 217 PHE A CA 1
ATOM 1640 C C . PHE A 1 217 ? -12.102 -20.608 -1.848 1.00 73.94 217 PHE A C 1
ATOM 1642 O O . PHE A 1 217 ? -12.631 -19.571 -2.257 1.00 73.94 217 PHE A O 1
ATOM 1649 N N . ARG A 1 218 ? -12.386 -21.122 -0.637 1.00 77.31 218 ARG A N 1
ATOM 1650 C CA . ARG A 1 218 ? -13.380 -20.548 0.291 1.00 77.31 218 ARG A CA 1
ATOM 1651 C C . ARG A 1 218 ? -12.784 -19.437 1.155 1.00 77.31 218 ARG A C 1
ATOM 1653 O O . ARG A 1 218 ? -13.251 -18.301 1.097 1.00 77.31 218 ARG A O 1
ATOM 1660 N N . ILE A 1 219 ? -11.751 -19.755 1.933 1.00 83.00 219 ILE A N 1
ATOM 1661 C CA . ILE A 1 219 ? -11.050 -18.804 2.803 1.00 83.00 219 ILE A CA 1
ATOM 1662 C C . ILE A 1 219 ? -9.564 -18.862 2.472 1.00 83.00 219 ILE A C 1
ATOM 1664 O O . ILE A 1 219 ? -8.927 -19.897 2.650 1.00 83.00 219 ILE A O 1
ATOM 1668 N N . ASP A 1 220 ? -9.037 -17.748 1.984 1.00 86.31 220 ASP A N 1
ATOM 1669 C CA . ASP A 1 220 ? -7.611 -17.492 1.839 1.00 86.31 220 ASP A CA 1
ATOM 1670 C C . ASP A 1 220 ? -7.103 -16.685 3.051 1.00 86.31 220 ASP A C 1
ATOM 1672 O O . ASP A 1 220 ? -7.859 -16.282 3.945 1.00 86.31 220 ASP A O 1
ATOM 1676 N N . ASN A 1 221 ? -5.794 -16.445 3.102 1.00 88.19 221 ASN A N 1
ATOM 1677 C CA . ASN A 1 221 ? -5.207 -15.645 4.173 1.00 88.19 221 ASN A CA 1
ATOM 1678 C C . ASN A 1 221 ? -5.744 -14.199 4.173 1.00 88.19 221 ASN A C 1
ATOM 1680 O O . ASN A 1 221 ? -6.056 -13.664 5.236 1.00 88.19 221 ASN A O 1
ATOM 1684 N N . ASN A 1 222 ? -5.924 -13.604 2.991 1.00 90.06 222 ASN A N 1
ATOM 1685 C CA . ASN A 1 222 ? -6.326 -12.205 2.822 1.00 90.06 222 ASN A CA 1
ATOM 1686 C C . ASN A 1 222 ? -7.778 -11.960 3.275 1.00 90.06 222 ASN A C 1
ATOM 1688 O O . ASN A 1 222 ? -8.049 -11.062 4.072 1.00 90.06 222 ASN A O 1
ATOM 1692 N N . ARG A 1 223 ? -8.728 -12.812 2.874 1.00 90.25 223 ARG A N 1
ATOM 1693 C CA . ARG A 1 223 ? -10.119 -12.766 3.356 1.00 90.25 223 ARG A CA 1
ATOM 1694 C C . ARG A 1 223 ? -10.209 -13.089 4.834 1.00 90.25 223 ARG A C 1
ATOM 1696 O O . ARG A 1 223 ? -11.043 -12.492 5.512 1.00 90.25 223 ARG A O 1
ATOM 1703 N N . ARG A 1 224 ? -9.381 -14.008 5.354 1.00 91.75 224 ARG A N 1
ATOM 1704 C CA . ARG A 1 224 ? -9.351 -14.279 6.800 1.00 91.75 224 ARG A CA 1
ATOM 1705 C C . ARG A 1 224 ? -8.978 -13.014 7.570 1.00 91.75 224 ARG A C 1
ATOM 1707 O O . ARG A 1 224 ? -9.658 -12.683 8.536 1.00 91.75 224 ARG A O 1
ATOM 1714 N N . GLN A 1 225 ? -7.961 -12.283 7.119 1.00 92.38 225 GLN A N 1
ATOM 1715 C CA . GLN A 1 225 ? -7.562 -11.011 7.726 1.00 92.38 225 GLN A CA 1
ATOM 1716 C C . GLN A 1 225 ? -8.683 -9.962 7.662 1.00 92.38 225 GLN A C 1
ATOM 1718 O O . GLN A 1 225 ? -8.976 -9.330 8.674 1.00 92.38 225 GLN A O 1
ATOM 1723 N N . ILE A 1 226 ? -9.389 -9.837 6.532 1.00 93.94 226 ILE A N 1
ATOM 1724 C CA . ILE A 1 226 ? -10.541 -8.923 6.406 1.00 93.94 226 ILE A CA 1
ATOM 1725 C C . ILE A 1 226 ? -11.694 -9.335 7.331 1.00 93.94 226 ILE A C 1
ATOM 1727 O O . ILE A 1 226 ? -12.335 -8.480 7.944 1.00 93.94 226 ILE A O 1
ATOM 1731 N N . ALA A 1 227 ? -11.968 -10.635 7.460 1.00 94.06 227 ALA A N 1
ATOM 1732 C CA . ALA A 1 227 ? -12.992 -11.139 8.369 1.00 94.06 227 ALA A CA 1
ATOM 1733 C C . ALA A 1 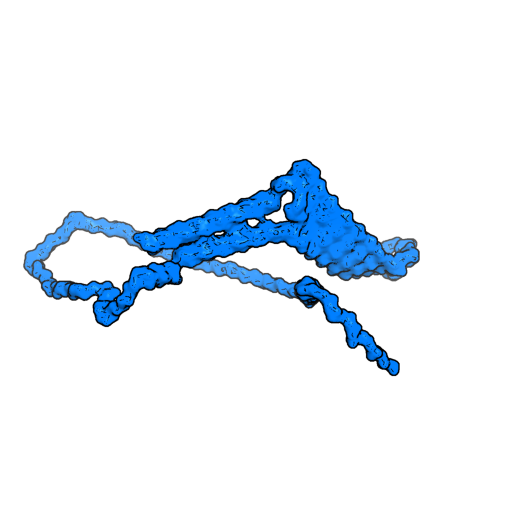227 ? -12.646 -10.826 9.832 1.00 94.06 227 ALA A C 1
ATOM 1735 O O . ALA A 1 227 ? -13.520 -10.376 10.570 1.00 94.06 227 ALA A O 1
ATOM 1736 N N . ILE A 1 228 ? -11.382 -10.997 10.230 1.00 95.69 228 ILE A N 1
ATOM 1737 C CA . ILE A 1 228 ? -10.893 -10.626 11.565 1.00 95.69 228 ILE A CA 1
ATOM 1738 C C . ILE A 1 228 ? -11.040 -9.117 11.783 1.00 95.69 228 ILE A C 1
ATOM 1740 O O . ILE A 1 228 ? -11.651 -8.707 12.764 1.00 95.69 228 ILE A O 1
ATOM 1744 N N . ALA A 1 229 ? -10.583 -8.288 10.842 1.00 95.06 229 ALA A N 1
ATOM 1745 C CA . ALA A 1 229 ? -10.708 -6.835 10.947 1.00 95.06 229 ALA A CA 1
ATOM 1746 C C . ALA A 1 229 ? -12.177 -6.385 11.067 1.00 95.06 229 ALA A C 1
ATOM 1748 O O . ALA A 1 229 ? -12.499 -5.502 11.858 1.00 95.06 229 ALA A O 1
ATOM 1749 N N . LYS A 1 230 ? -13.100 -7.045 10.352 1.00 96.56 230 LYS A N 1
ATOM 1750 C CA . LYS A 1 230 ? -14.543 -6.786 10.470 1.00 96.56 230 LYS A CA 1
ATOM 1751 C C . LYS A 1 230 ? -15.079 -7.138 11.860 1.00 96.56 230 LYS A C 1
ATOM 1753 O O . LYS A 1 230 ? -15.938 -6.428 12.376 1.00 96.56 230 LYS A O 1
ATOM 1758 N N . LYS A 1 231 ? -14.607 -8.236 12.457 1.00 97.31 231 LYS A N 1
ATOM 1759 C CA . LYS A 1 231 ? -14.988 -8.636 13.820 1.00 97.31 231 LYS A CA 1
ATOM 1760 C C . LYS A 1 231 ? -14.427 -7.673 14.865 1.00 97.31 231 LYS A C 1
ATOM 1762 O O . LYS A 1 231 ? -15.164 -7.316 15.775 1.00 97.31 231 LYS A O 1
ATOM 1767 N N . ASN A 1 232 ? -13.197 -7.197 14.688 1.00 96.06 232 ASN A N 1
ATOM 1768 C CA . ASN A 1 232 ? -12.590 -6.200 15.570 1.00 96.06 232 ASN A CA 1
ATOM 1769 C C . ASN A 1 232 ? -13.344 -4.864 15.524 1.00 96.06 232 ASN A C 1
ATOM 1771 O O . ASN A 1 232 ? -13.630 -4.304 16.572 1.00 96.06 232 ASN A O 1
ATOM 1775 N N . LEU A 1 233 ? -13.763 -4.404 14.339 1.00 96.88 233 LEU A N 1
ATOM 1776 C CA . LEU A 1 233 ? -14.621 -3.219 14.217 1.00 96.88 233 LEU A CA 1
ATOM 1777 C C . LEU A 1 233 ? -15.956 -3.388 14.954 1.00 96.88 233 LEU A C 1
ATOM 1779 O O . LEU A 1 233 ? -16.373 -2.487 15.674 1.00 96.88 233 LEU A O 1
ATOM 1783 N N . ALA A 1 234 ? -16.610 -4.543 14.810 1.00 97.44 234 ALA A N 1
ATOM 1784 C CA . ALA A 1 234 ? -17.839 -4.815 15.551 1.00 97.44 234 ALA A CA 1
ATOM 1785 C C . ALA A 1 234 ? -17.599 -4.823 17.072 1.00 97.44 234 ALA A C 1
ATOM 1787 O O . ALA A 1 234 ? -18.413 -4.291 17.817 1.00 97.44 234 ALA A O 1
ATOM 1788 N N . LEU A 1 235 ? -16.477 -5.387 17.533 1.00 96.81 235 LEU A N 1
ATOM 1789 C CA . LEU A 1 235 ? -16.096 -5.374 18.946 1.00 96.81 235 LEU A CA 1
ATOM 1790 C C . LEU A 1 235 ? -15.895 -3.944 19.471 1.00 96.81 235 LEU A C 1
ATOM 1792 O O . LEU A 1 235 ? -16.443 -3.621 20.522 1.00 96.81 235 LEU A O 1
ATOM 1796 N N . SER A 1 236 ? -15.182 -3.089 18.732 1.00 96.06 236 SER A N 1
ATOM 1797 C CA . SER A 1 236 ? -14.998 -1.678 19.100 1.00 96.06 236 SER A CA 1
ATOM 1798 C C . SER A 1 236 ? -16.331 -0.924 19.183 1.00 96.06 236 SER A C 1
ATOM 1800 O O . SER A 1 236 ? -16.543 -0.179 20.135 1.00 96.06 236 SER A O 1
ATOM 1802 N N . ASP A 1 237 ? -17.265 -1.165 18.254 1.00 96.19 237 ASP A N 1
ATOM 1803 C CA . ASP A 1 237 ? -18.613 -0.570 18.303 1.00 96.19 237 ASP A CA 1
ATOM 1804 C C . ASP A 1 237 ? -19.393 -1.014 19.555 1.00 96.19 237 ASP A C 1
ATOM 1806 O O . ASP A 1 237 ? -20.029 -0.194 20.218 1.00 96.19 237 ASP A O 1
ATOM 1810 N N . PHE A 1 238 ? -19.311 -2.293 19.939 1.00 96.75 238 PHE A N 1
ATOM 1811 C CA . PHE A 1 238 ? -19.940 -2.768 21.176 1.00 96.75 238 PHE A CA 1
ATOM 1812 C C . PHE A 1 238 ? -19.313 -2.148 22.430 1.00 96.75 238 PHE A C 1
ATOM 1814 O O . PHE A 1 238 ? -20.044 -1.757 23.339 1.00 96.75 238 PHE A O 1
ATOM 1821 N N . GLN A 1 239 ? -17.985 -2.014 22.470 1.00 95.06 239 GLN A N 1
ATOM 1822 C CA . GLN A 1 239 ? -17.274 -1.368 23.578 1.00 95.06 239 GLN A CA 1
ATOM 1823 C C . GLN A 1 239 ? -17.647 0.115 23.700 1.00 95.06 239 GLN A C 1
ATOM 1825 O O . GLN A 1 239 ? -17.934 0.580 24.801 1.00 95.06 239 GLN A O 1
ATOM 1830 N N . PHE A 1 240 ? -17.740 0.836 22.578 1.00 95.19 240 PHE A N 1
ATOM 1831 C CA . PHE A 1 240 ? -18.207 2.224 22.546 1.00 95.19 240 PHE A CA 1
ATOM 1832 C C . PHE A 1 240 ? -19.624 2.363 23.121 1.00 95.19 240 PHE A C 1
ATOM 1834 O O . PHE A 1 240 ? -19.875 3.218 23.970 1.00 95.19 240 PHE A O 1
ATOM 1841 N N . ARG A 1 241 ? -20.553 1.482 22.724 1.00 94.00 241 ARG A N 1
ATOM 1842 C CA . ARG A 1 241 ? -21.921 1.480 23.271 1.00 94.00 241 ARG A CA 1
ATOM 1843 C C . ARG A 1 241 ? -21.951 1.170 24.763 1.00 94.00 241 ARG A C 1
ATOM 1845 O O . ARG A 1 241 ? -22.727 1.785 25.485 1.00 94.00 241 ARG A O 1
ATOM 1852 N N . GLN A 1 242 ? -21.118 0.239 25.227 1.00 94.44 242 GLN A N 1
ATOM 1853 C CA . GLN A 1 242 ? -21.020 -0.090 26.647 1.00 94.44 242 GLN A CA 1
ATOM 1854 C C . GLN A 1 242 ? -20.532 1.109 27.470 1.00 94.44 242 GLN A C 1
ATOM 1856 O O . GLN A 1 242 ? -21.097 1.381 28.527 1.00 94.44 242 GLN A O 1
ATOM 1861 N N . GLN A 1 243 ? -19.541 1.856 26.974 1.00 92.06 243 GLN A N 1
ATOM 1862 C CA . GLN A 1 243 ? -19.087 3.084 27.628 1.00 92.06 243 GLN A CA 1
ATOM 1863 C C . GLN A 1 243 ? -20.168 4.167 27.637 1.00 92.06 243 GLN A C 1
ATOM 1865 O O . GLN A 1 243 ? -20.397 4.782 28.672 1.00 92.06 243 GLN A O 1
ATOM 1870 N N . ALA A 1 244 ? -20.886 4.355 26.525 1.00 91.44 244 ALA A N 1
ATOM 1871 C CA . ALA A 1 244 ? -22.000 5.300 26.469 1.00 91.44 244 ALA A CA 1
ATOM 1872 C C . ALA A 1 244 ? -23.089 4.967 27.500 1.00 91.44 244 ALA A C 1
ATOM 1874 O O . ALA A 1 244 ? -23.580 5.866 28.173 1.00 91.44 244 ALA A O 1
ATOM 1875 N N . ILE A 1 245 ? -23.427 3.684 27.673 1.00 92.94 245 ILE A N 1
ATOM 1876 C CA . ILE A 1 245 ? -24.376 3.242 28.706 1.00 92.94 245 ILE A CA 1
ATOM 1877 C C . ILE A 1 245 ? -23.837 3.548 30.110 1.00 92.94 245 ILE A C 1
ATOM 1879 O O . ILE A 1 245 ? -24.585 4.070 30.928 1.00 92.94 245 ILE A O 1
ATOM 1883 N N . GLY A 1 246 ? -22.555 3.275 30.375 1.00 90.56 246 GLY A N 1
ATOM 1884 C CA . GLY A 1 246 ? -21.937 3.520 31.684 1.00 90.56 246 GLY A CA 1
ATOM 1885 C C . GLY A 1 246 ? -21.837 4.997 32.083 1.00 90.56 246 GLY A C 1
ATOM 1886 O O . GLY A 1 246 ? -21.782 5.292 33.268 1.00 90.56 246 GLY A O 1
ATOM 1887 N N . VAL A 1 247 ? -21.826 5.927 31.120 1.00 87.19 247 VAL A N 1
ATOM 1888 C CA . VAL A 1 247 ? -21.862 7.378 31.398 1.00 87.19 247 VAL A CA 1
ATOM 1889 C C . VAL A 1 247 ? -23.283 7.868 31.707 1.00 87.19 247 VAL A C 1
ATOM 1891 O O . VAL A 1 247 ? -23.447 8.884 32.376 1.00 87.19 247 VAL A O 1
ATOM 1894 N N . ILE A 1 248 ? -24.308 7.174 31.205 1.00 85.31 248 ILE A N 1
ATOM 1895 C CA . ILE A 1 248 ? -25.719 7.546 31.397 1.00 85.31 248 ILE A CA 1
ATOM 1896 C C . ILE A 1 248 ? -26.287 6.968 32.706 1.00 85.31 248 ILE A C 1
ATOM 1898 O O . ILE A 1 248 ? -27.217 7.554 33.260 1.00 85.31 248 ILE A O 1
ATOM 1902 N N . SER A 1 249 ? -25.776 5.818 33.164 1.00 71.69 249 SER A N 1
ATOM 1903 C CA . SER A 1 249 ? -26.223 5.117 34.382 1.00 71.69 249 SER A CA 1
ATOM 1904 C C . SER A 1 249 ? -25.711 5.756 35.666 1.00 71.69 249 SER A C 1
ATOM 1906 O O . SER A 1 249 ? -26.520 5.881 36.609 1.00 71.69 249 SER A O 1
#

Sequence (249 aa):
MVYSSLLRNTLFAGHTGRFLVIIAALFLFAASAVFAQDTPPVRKPAVVIPTPSPVDLPEEPPPVAPNFEADLRPLPSAERVGVDIANQMPITLEEAIAMALKNNNDIDAARNDTKISEFVLRGARGVFDPRISTETYFEDQSIPSASAIGGQVNGSISQTRYFGSAQLTGATPYLGGSYSASLNATRSTTSNTNSFLNPQFPSVLNLSYTQPLFRNFRIDNNRRQIAIAKKNLALSDFQFRQQAIGVIS